Protein AF-A0AAN5BZA0-F1 (afdb_monomer_lite)

pLDDT: mean 91.73, std 7.33, range [53.72, 98.31]

Sequence (256 aa):
MNTWNSELVRSAFGRQAFGYITNLDGEIRLNSPTLANVYREIAGTDAGNGPLLLKALEIAKTIPPPKFPYSLPTFGYVVQWLSELGKSVELEGLLQYADTNLNPTWEKGGLFYPRNDQPIDESHRWRHMDRFTGNAAIGYARLNVNDGQKIMWDKPWTRDILARRPWIDGVDLSQGVDFLRGQWNSEENALVLTIKTWDGSVVEVEPTARNLEKGIWAVYIAGELQMCVEVIESNNLTFRVTAGEVEVDVVVIRVR

Foldseek 3Di:
DCLVCVPVLLVCVCVVCQLQWEAAPNATAGADPLLSVLLCVQCVNPGHPNVSSVVSQVVSLVDDDDPPPDDDLVLLVVLLSCQQAVVCSNNVSSLVVCVVPQPFDDDLLDTWGDADRDQADPSRGGHGDDPCSTRPSNVNSVPGHHNRVNCCVVPNDDPVNVVQFKFKDQDDCVQQKDWPDFDQDPVQRKTKTKIAGSVQDKGKGKIKIANADFAWKWKDKQNHTDDIDGDDPRRMDIDMDIHGHDIIMIMITGPD

Organism: Aspergillus oryzae (NCBI:txid5062)

Secondary structure (DSSP, 8-state):
-TTT-HHHHHHHHHHHHTTTEEEETTEEEEPPHHHHHHHHHHHTT-TT-HHHHHHHHHHHTTSPPP--SS---HHHHHHHHHHHHT-HHHHHHHHHHHHHHS--EEETTEEE---B---B-TT--B--B-HHIIIIIHHHHHH--TTHHHHHHHSPPPHHHHHHS-EEES--GGGSEEEEEEEEETTTTEEEEEEEESSS--EEE--EEESPPSEEEEEEETTEEEEEEEESSS--EE--EEE-SS-EEEEEEE--

InterPro domains:
  IPR041411 Linalool dehydratase/isomerase [PF18566] (1-118)

Radius of gyration: 23.57 Å; chains: 1; bounding box: 51×37×67 Å

Structure (mmCIF, N/CA/C/O backbone):
data_AF-A0AAN5BZA0-F1
#
_entry.id   AF-A0AAN5BZA0-F1
#
loop_
_atom_site.group_PDB
_atom_site.id
_atom_site.type_symbol
_atom_site.label_atom_id
_atom_site.label_alt_id
_atom_site.label_comp_id
_atom_site.label_asym_id
_atom_site.label_entity_id
_atom_site.label_seq_id
_atom_site.pdbx_PDB_ins_code
_atom_site.Cartn_x
_atom_site.Cartn_y
_atom_site.Cartn_z
_atom_site.occupancy
_atom_site.B_iso_or_equiv
_atom_site.auth_seq_id
_atom_site.auth_comp_id
_atom_site.auth_asym_id
_atom_site.auth_atom_id
_atom_site.pdbx_PDB_model_num
ATOM 1 N N . MET A 1 1 ? 7.166 -17.694 -4.689 1.00 79.62 1 MET A N 1
ATOM 2 C CA . MET A 1 1 ? 8.485 -18.278 -4.339 1.00 79.62 1 MET A CA 1
ATOM 3 C C . MET A 1 1 ? 9.052 -17.700 -3.050 1.00 79.62 1 MET A C 1
ATOM 5 O O . MET A 1 1 ? 9.501 -18.495 -2.236 1.00 79.62 1 MET A O 1
ATOM 9 N N . ASN A 1 2 ? 8.999 -16.374 -2.829 1.00 91.88 2 ASN A N 1
ATOM 10 C CA . ASN A 1 2 ? 9.550 -15.754 -1.612 1.00 91.88 2 ASN A CA 1
ATOM 11 C C . ASN A 1 2 ? 8.987 -16.370 -0.318 1.00 91.88 2 ASN A C 1
ATOM 13 O O . ASN A 1 2 ? 9.744 -16.632 0.604 1.00 91.88 2 ASN A O 1
ATOM 17 N N . THR A 1 3 ? 7.695 -16.707 -0.291 1.00 93.25 3 THR A N 1
ATOM 18 C CA . THR A 1 3 ? 7.037 -17.385 0.839 1.00 93.25 3 THR A CA 1
ATOM 19 C C . THR A 1 3 ? 7.718 -18.689 1.265 1.00 93.25 3 THR A C 1
ATOM 21 O O . THR A 1 3 ? 7.925 -18.915 2.455 1.00 93.25 3 THR A O 1
ATOM 24 N N . TRP A 1 4 ? 8.102 -19.527 0.297 1.00 92.69 4 TRP A N 1
ATOM 25 C CA . TRP A 1 4 ? 8.626 -20.876 0.547 1.00 92.69 4 TRP A CA 1
ATOM 26 C C . TRP A 1 4 ? 10.153 -20.935 0.640 1.00 92.69 4 TRP A C 1
ATOM 28 O O . TRP A 1 4 ? 10.683 -21.795 1.333 1.00 92.69 4 TRP A O 1
ATOM 38 N N . ASN A 1 5 ? 10.869 -20.048 -0.057 1.00 94.69 5 ASN A N 1
ATOM 39 C CA . ASN A 1 5 ? 12.330 -19.973 -0.000 1.00 94.69 5 ASN A CA 1
ATOM 40 C C . ASN A 1 5 ? 12.799 -18.519 -0.154 1.00 94.69 5 ASN A C 1
ATOM 42 O O . ASN A 1 5 ? 13.241 -18.091 -1.225 1.00 94.69 5 ASN A O 1
ATOM 46 N N . SER A 1 6 ? 12.650 -17.744 0.921 1.00 94.81 6 SER A N 1
ATOM 47 C CA . SER A 1 6 ? 12.954 -16.309 0.922 1.00 94.81 6 SER A CA 1
ATOM 48 C C . SER A 1 6 ? 14.436 -16.034 0.691 1.00 94.81 6 SER A C 1
ATOM 50 O O . SER A 1 6 ? 14.784 -15.098 -0.021 1.00 94.81 6 SER A O 1
ATOM 52 N N . GLU A 1 7 ? 15.316 -16.874 1.237 1.00 95.50 7 GLU A N 1
ATOM 53 C CA . GLU A 1 7 ? 16.767 -16.747 1.079 1.00 95.50 7 GLU A CA 1
ATOM 54 C C . GLU A 1 7 ? 17.188 -16.834 -0.395 1.00 95.50 7 GLU A C 1
ATOM 56 O O . GLU A 1 7 ? 17.902 -15.962 -0.901 1.00 95.50 7 GLU A O 1
ATOM 61 N N . LEU A 1 8 ? 16.682 -17.833 -1.127 1.00 95.75 8 LEU A N 1
ATOM 62 C CA . LEU A 1 8 ? 16.963 -17.982 -2.554 1.00 95.75 8 LEU A CA 1
ATOM 63 C C . LEU A 1 8 ? 16.465 -16.778 -3.363 1.00 95.75 8 LEU A C 1
ATOM 65 O O . LEU A 1 8 ? 17.181 -16.266 -4.221 1.00 95.75 8 LEU A O 1
ATOM 69 N N . VAL A 1 9 ? 15.242 -16.310 -3.106 1.00 95.38 9 VAL A N 1
ATOM 70 C CA . VAL A 1 9 ? 14.681 -15.180 -3.864 1.00 95.38 9 VAL A CA 1
ATOM 71 C C . VAL A 1 9 ? 15.441 -13.887 -3.562 1.00 95.38 9 VAL A C 1
ATOM 73 O O . VAL A 1 9 ? 15.793 -13.155 -4.487 1.00 95.38 9 VAL A O 1
ATOM 76 N N . ARG A 1 10 ? 15.756 -13.624 -2.290 1.00 95.94 10 ARG A N 1
ATOM 77 C CA . ARG A 1 10 ? 16.498 -12.428 -1.866 1.00 95.94 10 ARG A CA 1
ATOM 78 C C . ARG A 1 10 ? 17.928 -12.428 -2.405 1.00 95.94 10 ARG A C 1
ATOM 80 O O . ARG A 1 10 ? 18.369 -11.405 -2.925 1.00 95.94 10 ARG A O 1
ATOM 87 N N . SER A 1 11 ? 18.626 -13.564 -2.370 1.00 96.38 11 SER A N 1
ATOM 88 C CA . SER A 1 11 ? 19.974 -13.693 -2.951 1.00 96.38 11 SER A CA 1
ATOM 89 C C . SER A 1 11 ? 19.987 -13.540 -4.478 1.00 96.38 11 SER A C 1
ATOM 91 O O . SER A 1 11 ? 20.975 -13.084 -5.055 1.00 96.38 11 SER A O 1
ATOM 93 N N . ALA A 1 12 ? 18.884 -13.866 -5.157 1.00 94.69 12 ALA A N 1
ATOM 94 C CA . ALA A 1 12 ? 18.748 -13.679 -6.598 1.00 94.69 12 ALA A CA 1
ATOM 95 C C . ALA A 1 12 ? 18.360 -12.246 -7.010 1.00 94.69 12 ALA A C 1
ATOM 97 O O . ALA A 1 12 ? 18.550 -11.907 -8.181 1.00 94.69 12 ALA A O 1
ATOM 98 N N . PHE A 1 13 ? 17.869 -11.407 -6.084 1.00 94.88 13 PHE A N 1
ATOM 99 C CA . PHE A 1 13 ? 17.326 -10.073 -6.378 1.00 94.88 13 PHE A CA 1
ATOM 100 C C . PHE A 1 13 ? 18.260 -9.228 -7.243 1.00 94.88 13 PHE A C 1
ATOM 102 O O . PHE A 1 13 ? 17.861 -8.809 -8.324 1.00 94.88 13 PHE A O 1
ATOM 109 N N . GLY A 1 14 ? 19.511 -9.031 -6.812 1.00 92.62 14 GLY A N 1
ATOM 110 C CA . GLY A 1 14 ? 20.449 -8.153 -7.519 1.00 92.62 14 GLY A CA 1
ATOM 111 C C . GLY A 1 14 ? 20.657 -8.574 -8.976 1.00 92.62 14 GLY A C 1
ATOM 112 O O . GLY A 1 14 ? 20.596 -7.744 -9.876 1.00 92.62 14 GLY A O 1
ATOM 113 N N . ARG A 1 15 ? 20.793 -9.882 -9.232 1.00 91.44 15 ARG A N 1
ATOM 114 C CA . ARG A 1 15 ? 20.946 -10.421 -10.594 1.00 91.44 15 ARG A CA 1
ATOM 115 C C . ARG A 1 15 ? 19.670 -10.304 -11.425 1.00 91.44 15 ARG A C 1
ATOM 117 O O . ARG A 1 15 ? 19.750 -10.073 -12.627 1.00 91.44 15 ARG A O 1
ATOM 124 N N . GLN A 1 16 ? 18.500 -10.489 -10.815 1.00 91.56 16 GLN A N 1
ATOM 125 C CA . GLN A 1 16 ? 17.219 -10.397 -11.519 1.00 91.56 16 GLN A CA 1
ATOM 126 C C . GLN A 1 16 ? 16.854 -8.946 -11.850 1.00 91.56 16 GLN A C 1
ATOM 128 O O . GLN A 1 16 ? 16.458 -8.674 -12.981 1.00 91.56 16 GLN A O 1
ATOM 133 N N . ALA A 1 17 ? 17.052 -8.022 -10.907 1.00 93.88 17 ALA A N 1
ATOM 134 C CA . ALA A 1 17 ? 16.758 -6.601 -11.065 1.00 93.88 17 ALA A CA 1
ATOM 135 C C . ALA A 1 17 ? 17.742 -5.887 -12.003 1.00 93.88 17 ALA A C 1
ATOM 137 O O . ALA A 1 17 ? 17.341 -4.962 -12.707 1.00 93.88 17 ALA A O 1
ATOM 138 N N . PHE A 1 18 ? 19.007 -6.325 -12.059 1.00 93.00 18 PHE A N 1
ATOM 139 C CA . PHE A 1 18 ? 20.055 -5.691 -12.865 1.00 93.00 18 PHE A CA 1
ATOM 140 C C . PHE A 1 18 ? 19.608 -5.451 -14.314 1.00 93.00 18 PHE A C 1
ATOM 142 O O . PHE A 1 18 ? 19.148 -6.372 -14.984 1.00 93.00 18 PHE A O 1
ATOM 149 N N . GLY A 1 19 ? 19.704 -4.212 -14.795 1.00 91.38 19 GLY A N 1
ATOM 150 C CA . GLY A 1 19 ? 19.283 -3.794 -16.137 1.00 91.38 19 GLY A CA 1
ATOM 151 C C . GLY A 1 19 ? 17.772 -3.666 -16.358 1.00 91.38 19 GLY A C 1
ATOM 152 O O . GLY A 1 19 ? 17.368 -2.888 -17.217 1.00 91.38 19 GLY A O 1
ATOM 153 N N . TYR A 1 20 ? 16.931 -4.352 -15.578 1.00 93.31 20 TYR A N 1
ATOM 154 C CA . TYR A 1 20 ? 15.475 -4.171 -15.628 1.00 93.31 20 TYR A CA 1
ATOM 155 C C . TYR A 1 20 ? 15.024 -2.992 -14.780 1.00 93.31 20 TYR A C 1
ATOM 157 O O . TYR A 1 20 ? 14.195 -2.216 -15.233 1.00 93.31 20 TYR A O 1
ATOM 165 N N . ILE A 1 21 ? 15.569 -2.841 -13.577 1.00 95.19 21 ILE A N 1
ATOM 166 C CA . ILE A 1 21 ? 15.300 -1.699 -12.708 1.00 95.19 21 ILE A CA 1
ATOM 167 C C . ILE A 1 21 ? 16.553 -0.837 -12.700 1.00 95.19 21 ILE A C 1
ATOM 169 O O . ILE A 1 21 ? 17.639 -1.305 -12.353 1.00 95.19 21 ILE A O 1
ATOM 173 N N . THR A 1 22 ? 16.411 0.414 -13.117 1.00 93.25 22 THR A N 1
ATOM 174 C CA . THR A 1 22 ? 17.522 1.368 -13.187 1.00 93.25 22 THR A CA 1
ATOM 175 C C . THR A 1 22 ? 17.103 2.706 -12.620 1.00 93.25 22 THR A C 1
ATOM 177 O O . THR A 1 22 ? 15.947 3.095 -12.759 1.00 93.25 22 THR A O 1
ATOM 180 N N . ASN A 1 23 ? 18.061 3.421 -12.042 1.00 91.44 23 ASN A N 1
ATOM 181 C CA . ASN A 1 23 ? 17.914 4.816 -11.660 1.00 91.44 23 ASN A CA 1
ATOM 182 C C . ASN A 1 23 ? 18.661 5.675 -12.690 1.00 91.44 23 ASN A C 1
ATOM 184 O O . ASN A 1 23 ? 19.862 5.483 -12.883 1.00 91.44 23 ASN A O 1
ATOM 188 N N . LEU A 1 24 ? 17.944 6.569 -13.368 1.00 87.62 24 LEU A N 1
ATOM 189 C CA . LEU A 1 24 ? 18.521 7.563 -14.269 1.00 87.62 24 LEU A CA 1
ATOM 190 C C . LEU A 1 24 ? 18.151 8.948 -13.741 1.00 87.62 24 LEU A C 1
ATOM 192 O O . LEU A 1 24 ? 16.974 9.293 -13.703 1.00 87.62 24 LEU A O 1
ATOM 196 N N . ASP A 1 25 ? 19.158 9.714 -13.322 1.00 86.44 25 ASP A N 1
ATOM 197 C CA . ASP A 1 25 ? 19.005 11.080 -12.805 1.00 86.44 25 ASP A CA 1
ATOM 198 C C . ASP A 1 25 ? 17.964 11.213 -11.673 1.00 86.44 25 ASP A C 1
ATOM 200 O O . ASP A 1 25 ? 17.243 12.203 -11.574 1.00 86.44 25 ASP A O 1
ATOM 204 N N . GLY A 1 26 ? 17.882 10.203 -10.802 1.00 87.88 26 GLY A N 1
ATOM 205 C CA . GLY A 1 26 ? 16.955 10.165 -9.669 1.00 87.88 26 GLY A CA 1
ATOM 206 C C . GLY A 1 26 ? 15.613 9.498 -9.972 1.00 87.88 26 GLY A C 1
ATOM 207 O O . GLY A 1 26 ? 14.884 9.185 -9.034 1.00 87.88 26 GLY A O 1
ATOM 208 N N . GLU A 1 27 ? 15.290 9.218 -11.237 1.00 92.38 27 GLU A N 1
ATOM 209 C CA . GLU A 1 27 ? 14.058 8.521 -11.608 1.00 92.38 27 GLU A CA 1
ATOM 210 C C . GLU A 1 27 ? 14.298 7.012 -11.733 1.00 92.38 27 GLU A C 1
ATOM 212 O O . GLU A 1 27 ? 15.071 6.541 -12.575 1.00 92.38 27 GLU A O 1
ATOM 217 N N . ILE A 1 28 ? 13.601 6.232 -10.906 1.00 95.50 28 ILE A N 1
ATOM 218 C CA . ILE A 1 28 ? 13.611 4.771 -10.991 1.00 95.50 28 ILE A CA 1
ATOM 219 C C . ILE A 1 28 ? 12.617 4.328 -12.059 1.00 95.50 28 ILE A C 1
ATOM 221 O O . ILE A 1 28 ? 11.445 4.696 -12.035 1.00 95.50 28 ILE A O 1
ATOM 225 N N . ARG A 1 29 ? 13.086 3.507 -12.997 1.00 93.12 29 ARG A N 1
ATOM 226 C CA . ARG A 1 29 ? 12.294 3.037 -14.135 1.00 93.12 29 ARG A CA 1
ATOM 227 C C . ARG A 1 29 ? 12.384 1.528 -14.292 1.00 93.12 29 ARG A C 1
ATOM 229 O O . ARG A 1 29 ? 13.412 0.919 -13.987 1.00 93.12 29 ARG A O 1
ATOM 236 N N . LEU A 1 30 ? 11.309 0.954 -14.828 1.00 94.94 30 LEU A N 1
ATOM 237 C CA . LEU A 1 30 ? 11.285 -0.416 -15.326 1.00 94.94 30 LEU A CA 1
ATOM 238 C C . LEU A 1 30 ? 11.563 -0.412 -16.832 1.00 94.94 30 LEU A C 1
ATOM 240 O O . LEU A 1 30 ? 10.792 0.134 -17.621 1.00 94.94 30 LEU A O 1
ATOM 244 N N . ASN A 1 31 ? 12.657 -1.049 -17.226 1.00 92.38 31 ASN A N 1
ATOM 245 C CA . ASN A 1 31 ? 13.082 -1.163 -18.610 1.00 92.38 31 ASN A CA 1
ATOM 246 C C . ASN A 1 31 ? 12.389 -2.333 -19.310 1.00 92.38 31 ASN A C 1
ATOM 248 O O . ASN A 1 31 ? 12.110 -3.381 -18.719 1.00 92.38 31 ASN A O 1
ATOM 252 N N . SER A 1 32 ? 12.167 -2.175 -20.615 1.00 89.50 32 SER A N 1
ATOM 253 C CA . SER A 1 32 ? 11.742 -3.288 -21.461 1.00 89.50 32 SER A CA 1
ATOM 254 C C . SER A 1 32 ? 12.810 -4.395 -21.486 1.00 89.50 32 SER A C 1
ATOM 256 O O . SER A 1 32 ? 14.001 -4.099 -21.345 1.00 89.50 32 SER A O 1
ATOM 258 N N . PRO A 1 33 ? 12.429 -5.664 -21.733 1.00 88.50 33 PRO A N 1
ATOM 259 C CA . PRO A 1 33 ? 13.395 -6.755 -21.870 1.00 88.50 33 PRO A CA 1
ATOM 260 C C . PRO A 1 33 ? 14.497 -6.475 -22.899 1.00 88.50 33 PRO A C 1
ATOM 262 O O . PRO A 1 33 ? 15.653 -6.817 -22.665 1.00 88.50 33 PRO A O 1
ATOM 265 N N . THR A 1 34 ? 14.163 -5.805 -24.006 1.00 89.62 34 THR A N 1
ATOM 266 C CA . THR A 1 34 ? 15.134 -5.410 -25.034 1.00 89.62 34 THR A CA 1
ATOM 267 C C . THR A 1 34 ? 16.205 -4.481 -24.466 1.00 89.62 34 THR A C 1
ATOM 269 O O . THR A 1 34 ? 17.391 -4.779 -24.582 1.00 89.62 34 THR A O 1
ATOM 272 N N . LEU A 1 35 ? 15.803 -3.389 -23.808 1.00 91.31 35 LEU A N 1
ATOM 273 C CA . LEU A 1 35 ? 16.746 -2.439 -23.212 1.00 91.31 35 LEU A CA 1
ATOM 274 C C . LEU A 1 35 ? 17.565 -3.087 -22.091 1.00 91.31 35 LEU A C 1
ATOM 276 O O . LEU A 1 35 ? 18.783 -2.926 -22.047 1.00 91.31 35 LEU A O 1
ATOM 280 N N . ALA A 1 36 ? 16.912 -3.857 -21.221 1.00 91.62 36 ALA A N 1
ATOM 281 C CA . ALA A 1 36 ? 17.573 -4.530 -20.112 1.00 91.62 36 ALA A CA 1
ATOM 282 C C . ALA A 1 36 ? 18.671 -5.492 -20.591 1.00 91.62 36 ALA A C 1
ATOM 284 O O . ALA A 1 36 ? 19.765 -5.499 -20.031 1.00 91.62 36 ALA A O 1
ATOM 285 N N . ASN A 1 37 ? 18.406 -6.278 -21.639 1.00 91.06 37 ASN A N 1
ATOM 286 C CA . ASN A 1 37 ? 19.381 -7.223 -22.183 1.00 91.06 37 ASN A CA 1
ATOM 287 C C . ASN A 1 37 ? 20.566 -6.511 -22.845 1.00 91.06 37 ASN A C 1
ATOM 289 O O . ASN A 1 37 ? 21.706 -6.840 -22.532 1.00 91.06 37 ASN A O 1
ATOM 293 N N . VAL A 1 38 ? 20.314 -5.485 -23.666 1.00 93.38 38 VAL A N 1
ATOM 294 C CA . VAL A 1 38 ? 21.388 -4.674 -24.267 1.00 93.38 38 VAL A CA 1
ATOM 295 C C . VAL A 1 38 ? 22.251 -4.031 -23.182 1.00 93.38 38 VAL A C 1
ATOM 297 O O . VAL A 1 38 ? 23.478 -4.066 -23.258 1.00 93.38 38 VAL A O 1
ATOM 300 N N . TYR A 1 39 ? 21.627 -3.469 -22.143 1.00 93.12 39 TYR A N 1
ATOM 301 C CA . TYR A 1 39 ? 22.360 -2.871 -21.034 1.00 93.12 39 TYR A CA 1
ATOM 302 C C . TYR A 1 39 ? 23.231 -3.899 -20.308 1.00 93.12 39 TYR A C 1
ATOM 304 O O . TYR A 1 39 ? 24.401 -3.633 -20.056 1.00 93.12 39 TYR A O 1
ATOM 312 N N . ARG A 1 40 ? 22.700 -5.095 -20.026 1.00 92.31 40 ARG A N 1
ATOM 313 C CA . ARG A 1 40 ? 23.454 -6.189 -19.392 1.00 92.31 40 ARG A CA 1
ATOM 314 C C . ARG A 1 40 ? 24.685 -6.599 -20.197 1.00 92.31 40 ARG A C 1
ATOM 316 O O . ARG A 1 40 ? 25.730 -6.847 -19.602 1.00 92.31 40 ARG A O 1
ATOM 323 N N . GLU A 1 41 ? 24.571 -6.655 -21.521 1.00 91.69 41 GLU A N 1
ATOM 324 C CA . GLU A 1 41 ? 25.684 -7.015 -22.406 1.00 91.69 41 GLU A CA 1
ATOM 325 C C . GLU A 1 41 ? 26.821 -5.990 -22.358 1.00 91.69 41 GLU A C 1
ATOM 327 O O . GLU A 1 41 ? 27.989 -6.374 -22.330 1.00 91.69 41 GLU A O 1
ATOM 332 N N . ILE A 1 42 ? 26.498 -4.693 -22.318 1.00 91.81 42 ILE A N 1
ATOM 333 C CA . ILE A 1 42 ? 27.516 -3.633 -22.371 1.00 91.81 42 ILE A CA 1
ATOM 334 C C . ILE A 1 42 ? 28.020 -3.186 -20.995 1.00 91.81 42 ILE A C 1
ATOM 336 O O . ILE A 1 42 ? 29.148 -2.710 -20.897 1.00 91.81 42 ILE A O 1
ATOM 340 N N . ALA A 1 43 ? 27.199 -3.301 -19.949 1.00 86.38 43 ALA A N 1
ATOM 341 C CA . ALA A 1 43 ? 27.544 -2.868 -18.597 1.00 86.38 43 ALA A CA 1
ATOM 342 C C . ALA A 1 43 ? 28.295 -3.945 -17.804 1.00 86.38 43 ALA A C 1
ATOM 344 O O . ALA A 1 43 ? 28.984 -3.625 -16.837 1.00 86.38 43 ALA A O 1
ATOM 345 N N . GLY A 1 44 ? 28.186 -5.222 -18.192 1.00 80.44 44 GLY A N 1
ATOM 346 C CA . GLY A 1 44 ? 28.802 -6.325 -17.458 1.00 80.44 44 GLY A CA 1
ATOM 347 C C . GLY A 1 44 ? 28.277 -6.389 -16.022 1.00 80.44 44 GLY A C 1
ATOM 348 O O . GLY A 1 44 ? 27.149 -6.816 -15.796 1.00 80.44 44 GLY A O 1
ATOM 349 N N . THR A 1 45 ? 29.088 -5.962 -15.050 1.00 71.88 45 THR A N 1
ATOM 350 C CA . THR A 1 45 ? 28.716 -5.890 -13.623 1.00 71.88 45 THR A CA 1
ATOM 351 C C . THR A 1 45 ? 28.538 -4.461 -13.091 1.00 71.88 45 THR A C 1
ATOM 353 O O . THR A 1 45 ? 28.269 -4.300 -11.903 1.00 71.88 45 THR A O 1
ATOM 356 N N . ASP A 1 46 ? 28.697 -3.427 -13.924 1.00 73.19 46 ASP A N 1
ATOM 357 C CA . ASP A 1 46 ? 28.644 -2.014 -13.516 1.00 73.19 46 ASP A CA 1
ATOM 358 C C . ASP A 1 46 ? 27.203 -1.467 -13.529 1.00 73.19 46 ASP A C 1
ATOM 360 O O . ASP A 1 46 ? 26.734 -0.865 -14.498 1.00 73.19 46 ASP A O 1
ATOM 364 N N . ALA A 1 47 ? 26.457 -1.742 -12.456 1.00 66.50 47 ALA A N 1
ATOM 365 C CA . ALA A 1 47 ? 25.078 -1.289 -12.292 1.00 66.50 47 ALA A CA 1
ATOM 366 C C . ALA A 1 47 ? 24.997 0.208 -11.959 1.00 66.50 47 ALA A C 1
ATOM 368 O O . ALA A 1 47 ? 25.614 0.670 -11.006 1.00 66.50 47 ALA A O 1
ATOM 369 N N . GLY A 1 48 ? 24.166 0.951 -12.696 1.00 67.88 48 GLY A N 1
ATOM 370 C CA . GLY A 1 48 ? 23.880 2.364 -12.405 1.00 67.88 48 GLY A CA 1
ATOM 371 C C . GLY A 1 48 ? 24.727 3.365 -13.193 1.00 67.88 48 GLY A C 1
ATOM 372 O O . GLY A 1 48 ? 24.617 4.569 -12.980 1.00 67.88 48 GLY A O 1
ATOM 373 N N . ASN A 1 49 ? 25.534 2.897 -14.144 1.00 80.06 49 ASN A N 1
ATOM 374 C CA . ASN A 1 49 ? 26.251 3.770 -15.065 1.00 80.06 49 ASN A CA 1
ATOM 375 C C . ASN A 1 49 ? 25.275 4.416 -16.074 1.00 80.06 49 ASN A C 1
ATOM 377 O O . ASN A 1 49 ? 24.923 3.815 -17.094 1.00 80.06 49 ASN A O 1
ATOM 381 N N . GLY A 1 50 ? 24.815 5.633 -15.764 1.00 84.88 50 GLY A N 1
ATOM 382 C CA . GLY A 1 50 ? 23.871 6.412 -16.579 1.00 84.88 50 GLY A CA 1
ATOM 383 C C . GLY A 1 50 ? 24.298 6.576 -18.046 1.00 84.88 50 GLY A C 1
ATOM 384 O O . GLY A 1 50 ? 23.503 6.267 -18.935 1.00 84.88 50 GLY A O 1
ATOM 385 N N . PRO A 1 51 ? 25.556 6.959 -18.343 1.00 90.31 51 PRO A N 1
ATOM 386 C CA . PRO A 1 51 ? 26.066 6.997 -19.714 1.00 90.31 51 PRO A CA 1
ATOM 387 C C . PRO A 1 51 ? 25.955 5.662 -20.466 1.00 90.31 51 PRO A C 1
ATOM 389 O O . PRO A 1 51 ? 25.588 5.647 -21.643 1.00 90.31 51 PRO A O 1
ATOM 392 N N . LEU A 1 52 ? 26.225 4.528 -19.805 1.00 91.25 52 LEU A N 1
ATOM 393 C CA . LEU A 1 52 ? 26.026 3.212 -20.421 1.00 91.25 52 LEU A CA 1
ATOM 394 C C . LEU A 1 52 ? 24.544 2.915 -20.657 1.00 91.25 52 LEU A C 1
ATOM 396 O O . LEU A 1 52 ? 24.205 2.358 -21.698 1.00 91.25 52 LEU A O 1
ATOM 400 N N . LEU A 1 53 ? 23.650 3.320 -19.753 1.00 90.75 53 LEU A N 1
ATOM 401 C CA . LEU A 1 53 ? 22.209 3.145 -19.949 1.00 90.75 53 LEU A CA 1
ATOM 402 C C . LEU A 1 53 ? 21.704 3.941 -21.158 1.00 90.75 53 LEU A C 1
ATOM 404 O O . LEU A 1 53 ? 20.957 3.403 -21.972 1.00 90.75 53 LEU A O 1
ATOM 408 N N . LEU A 1 54 ? 22.169 5.180 -21.329 1.00 91.88 54 LEU A N 1
ATOM 409 C CA . LEU A 1 54 ? 21.855 5.996 -22.506 1.00 91.88 54 LEU A CA 1
ATOM 410 C C . LEU A 1 54 ? 22.394 5.362 -23.794 1.00 91.88 54 LEU A C 1
ATOM 412 O O . LEU A 1 54 ? 21.696 5.314 -24.802 1.00 91.88 54 LEU A O 1
ATOM 416 N N . LYS A 1 55 ? 23.603 4.794 -23.763 1.00 93.44 55 LYS A N 1
ATOM 417 C CA . LYS A 1 55 ? 24.139 4.044 -24.906 1.00 93.44 55 LYS A CA 1
ATOM 418 C C . LYS A 1 55 ? 23.299 2.800 -25.223 1.00 93.44 55 LYS A C 1
ATOM 420 O O . LYS A 1 55 ? 23.029 2.532 -26.393 1.00 93.44 55 LYS A O 1
ATOM 425 N N . ALA A 1 56 ? 22.875 2.052 -24.203 1.00 93.50 56 ALA A N 1
ATOM 426 C CA . ALA A 1 56 ? 21.992 0.899 -24.375 1.00 93.50 56 ALA A CA 1
ATOM 427 C C . ALA A 1 56 ? 20.637 1.304 -24.966 1.00 93.50 56 ALA A C 1
ATOM 429 O O . ALA A 1 56 ? 20.100 0.582 -25.801 1.00 93.50 56 ALA A O 1
ATOM 430 N N . LEU A 1 57 ? 20.113 2.467 -24.572 1.00 92.38 57 LEU A N 1
ATOM 431 C CA . LEU A 1 57 ? 18.874 3.036 -25.096 1.00 92.38 57 LEU A CA 1
ATOM 432 C C . LEU A 1 57 ? 18.950 3.277 -26.605 1.00 92.38 57 LEU A C 1
ATOM 434 O O . LEU A 1 57 ? 18.059 2.848 -27.337 1.00 92.38 57 LEU A O 1
ATOM 438 N N . GLU A 1 58 ? 20.029 3.907 -27.073 1.00 94.25 58 GLU A N 1
ATOM 439 C CA . GLU A 1 58 ? 20.236 4.169 -28.501 1.00 94.25 58 GLU A CA 1
ATOM 440 C C . GLU A 1 58 ? 20.349 2.878 -29.318 1.00 94.25 58 GLU A C 1
ATOM 442 O O . GLU A 1 58 ? 19.776 2.778 -30.400 1.00 94.25 58 GLU A O 1
ATOM 447 N N . ILE A 1 59 ? 21.008 1.849 -28.781 1.00 93.75 59 ILE A N 1
ATOM 448 C CA . ILE A 1 59 ? 21.065 0.531 -29.428 1.00 93.75 59 ILE A CA 1
ATOM 449 C C . ILE A 1 59 ? 19.676 -0.127 -29.425 1.00 93.75 59 ILE A C 1
ATOM 451 O O . ILE A 1 59 ? 19.231 -0.625 -30.459 1.00 93.75 59 ILE A O 1
ATOM 455 N N . ALA A 1 60 ? 18.960 -0.104 -28.298 1.00 91.06 60 ALA A N 1
ATOM 456 C CA . ALA A 1 60 ? 17.651 -0.739 -28.158 1.00 91.06 60 ALA A CA 1
ATOM 457 C C . ALA A 1 60 ? 16.600 -0.161 -29.120 1.00 91.06 60 ALA A C 1
ATOM 459 O O . ALA A 1 60 ? 15.760 -0.915 -29.603 1.00 91.06 60 ALA A O 1
ATOM 460 N N . LYS A 1 61 ? 16.676 1.137 -29.450 1.00 90.81 61 LYS A N 1
ATOM 461 C CA . LYS A 1 61 ? 15.831 1.795 -30.468 1.00 90.81 61 LYS A CA 1
ATOM 462 C C . LYS A 1 61 ? 15.959 1.186 -31.863 1.00 90.81 61 LYS A C 1
ATOM 464 O O . LYS A 1 61 ? 15.027 1.264 -32.656 1.00 90.81 61 LYS A O 1
ATOM 469 N N . THR A 1 62 ? 17.097 0.565 -32.169 1.00 91.69 62 THR A N 1
ATOM 470 C CA . THR A 1 62 ? 17.330 -0.081 -33.471 1.00 91.69 62 THR A CA 1
ATOM 471 C C . THR A 1 62 ? 16.772 -1.504 -33.546 1.00 91.69 62 THR A C 1
ATOM 473 O O . THR A 1 62 ? 16.682 -2.075 -34.633 1.00 91.69 62 THR A O 1
ATOM 476 N N . ILE A 1 63 ? 16.386 -2.087 -32.406 1.00 87.69 63 ILE A N 1
ATOM 477 C CA . ILE A 1 63 ? 15.917 -3.468 -32.315 1.00 87.69 63 ILE A CA 1
ATOM 478 C C . ILE A 1 63 ? 14.385 -3.476 -32.407 1.00 87.69 63 ILE A C 1
ATOM 480 O O . ILE A 1 63 ? 13.719 -2.861 -31.571 1.00 87.69 63 ILE A O 1
ATOM 484 N N . PRO A 1 64 ? 13.789 -4.189 -33.380 1.00 80.38 64 PRO A N 1
ATOM 485 C CA . PRO A 1 64 ? 12.340 -4.253 -33.500 1.00 80.38 64 PRO A CA 1
ATOM 486 C C . PRO A 1 64 ? 11.717 -4.926 -32.265 1.00 80.38 64 PRO A C 1
ATOM 488 O O . PRO A 1 64 ? 12.282 -5.890 -31.735 1.00 80.38 64 PRO A O 1
ATOM 491 N N . PRO A 1 65 ? 10.538 -4.467 -31.808 1.00 71.38 65 PRO A N 1
ATOM 492 C CA . PRO A 1 65 ? 9.878 -5.059 -30.656 1.00 71.38 65 PRO A CA 1
ATOM 493 C C . PRO A 1 65 ? 9.518 -6.531 -30.927 1.00 71.38 65 PRO A C 1
ATOM 495 O O . PRO A 1 65 ? 9.199 -6.901 -32.065 1.00 71.38 65 PRO A O 1
ATOM 498 N N . PRO A 1 66 ? 9.553 -7.394 -29.896 1.00 69.62 66 PRO A N 1
ATOM 499 C CA . PRO A 1 66 ? 9.193 -8.796 -30.051 1.00 69.62 66 PRO A CA 1
ATOM 500 C C . PRO A 1 66 ? 7.740 -8.934 -30.529 1.00 69.62 66 PRO A C 1
ATOM 502 O O . PRO A 1 66 ? 6.839 -8.281 -30.014 1.00 69.62 66 PRO A O 1
ATOM 505 N N . LYS A 1 67 ? 7.503 -9.833 -31.494 1.00 66.81 67 LYS A N 1
ATOM 506 C CA . LYS A 1 67 ? 6.182 -10.070 -32.116 1.00 66.81 67 LYS A CA 1
ATOM 507 C C . LYS A 1 67 ? 5.201 -10.874 -31.245 1.00 66.81 67 LYS A C 1
ATOM 509 O O . LYS A 1 67 ? 4.158 -11.292 -31.741 1.00 66.81 67 LYS A O 1
ATOM 514 N N . PHE A 1 68 ? 5.555 -11.189 -29.997 1.00 58.72 68 PHE A N 1
ATOM 515 C CA . PHE A 1 68 ? 4.759 -12.089 -29.161 1.00 58.72 68 PHE A CA 1
ATOM 516 C C . PHE A 1 68 ? 3.390 -11.453 -28.840 1.00 58.72 68 PHE A C 1
ATOM 518 O O . PHE A 1 68 ? 3.355 -10.282 -28.467 1.00 58.72 68 PHE A O 1
ATOM 525 N N . PRO A 1 69 ? 2.264 -12.183 -28.985 1.00 53.72 69 PRO A N 1
ATOM 526 C CA . PRO A 1 69 ? 0.935 -11.571 -29.103 1.00 53.72 69 PRO A CA 1
ATOM 527 C C . PRO A 1 69 ? 0.359 -10.996 -27.800 1.00 53.72 69 PRO A C 1
ATOM 529 O O . PRO A 1 69 ? -0.683 -10.349 -27.841 1.00 53.72 69 PRO A O 1
ATOM 532 N N . TYR A 1 70 ? 1.019 -11.208 -26.659 1.00 54.91 70 TYR A N 1
ATOM 533 C CA . TYR A 1 70 ? 0.608 -10.660 -25.368 1.00 54.91 70 TYR A CA 1
ATOM 534 C C . TYR A 1 70 ? 1.827 -10.142 -24.613 1.00 54.91 70 TYR A C 1
ATOM 536 O O . TYR A 1 70 ? 2.745 -10.903 -24.302 1.00 54.91 70 TYR A O 1
ATOM 544 N N . SER A 1 71 ? 1.839 -8.855 -24.283 1.00 67.06 71 SER A N 1
ATOM 545 C CA . SER A 1 71 ? 2.739 -8.345 -23.257 1.00 67.06 71 SER A CA 1
ATOM 546 C C . SER A 1 71 ? 2.328 -8.953 -21.917 1.00 67.06 71 SER A C 1
ATOM 548 O O . SER A 1 71 ? 1.176 -8.864 -21.498 1.00 67.06 71 SER A O 1
ATOM 550 N N . LEU A 1 72 ? 3.268 -9.630 -21.259 1.00 78.69 72 LEU A N 1
ATOM 551 C CA . LEU A 1 72 ? 3.070 -10.085 -19.887 1.00 78.69 72 LEU A CA 1
ATOM 552 C C . LEU A 1 72 ? 2.859 -8.856 -18.982 1.00 78.69 72 LEU A C 1
ATOM 554 O O . LEU A 1 72 ? 3.443 -7.804 -19.270 1.00 78.69 72 LEU A O 1
ATOM 558 N N . PRO A 1 73 ? 2.092 -8.970 -17.881 1.00 87.56 73 PRO A N 1
ATOM 559 C CA . PRO A 1 73 ? 1.877 -7.882 -16.927 1.00 87.56 73 PRO A CA 1
ATOM 560 C C . PRO A 1 73 ? 3.122 -7.664 -16.046 1.00 87.56 73 PRO A C 1
ATOM 562 O O . PRO A 1 73 ? 3.085 -7.729 -14.817 1.00 87.56 73 PRO A O 1
ATOM 565 N N . THR A 1 74 ? 4.273 -7.462 -16.689 1.00 91.06 74 THR A N 1
ATOM 566 C CA . THR A 1 74 ? 5.596 -7.429 -16.063 1.00 91.06 74 THR A CA 1
ATOM 567 C C . THR A 1 74 ? 5.675 -6.339 -15.011 1.00 91.06 74 THR A C 1
ATOM 569 O O . THR A 1 74 ? 6.174 -6.599 -13.923 1.00 91.06 74 THR A O 1
ATOM 572 N N . PHE A 1 75 ? 5.145 -5.146 -15.301 1.00 94.94 75 PHE A N 1
ATOM 573 C CA . PHE A 1 75 ? 5.126 -4.048 -14.338 1.00 94.94 75 PHE A CA 1
ATOM 574 C C . PHE A 1 75 ? 4.394 -4.453 -13.057 1.00 94.94 75 PHE A C 1
ATOM 576 O O . PHE A 1 75 ? 4.955 -4.320 -11.972 1.00 94.94 75 PHE A O 1
ATOM 583 N N . GLY A 1 76 ? 3.199 -5.040 -13.190 1.00 95.81 76 GLY A N 1
ATOM 584 C CA . GLY A 1 76 ? 2.415 -5.546 -12.069 1.00 95.81 76 GLY A CA 1
ATOM 585 C C . GLY A 1 76 ? 3.162 -6.587 -11.238 1.00 95.81 76 GLY A C 1
ATOM 586 O O . GLY A 1 76 ? 3.271 -6.440 -10.023 1.00 95.81 76 GLY A O 1
ATOM 587 N N . TYR A 1 77 ? 3.742 -7.606 -11.876 1.00 95.31 77 TYR A N 1
ATOM 588 C CA . TYR A 1 77 ? 4.518 -8.618 -11.151 1.00 95.31 77 TYR A CA 1
ATOM 589 C C . TYR A 1 77 ? 5.751 -8.045 -10.453 1.00 95.31 77 TYR A C 1
ATOM 591 O O . TYR A 1 77 ? 6.070 -8.472 -9.345 1.00 95.31 77 TYR A O 1
ATOM 599 N N . VAL A 1 78 ? 6.438 -7.082 -11.073 1.00 96.56 78 VAL A N 1
ATOM 600 C CA . VAL A 1 78 ? 7.628 -6.459 -10.488 1.00 96.56 78 VAL A CA 1
ATOM 601 C C . VAL A 1 78 ? 7.261 -5.663 -9.240 1.00 96.56 78 VAL A C 1
ATOM 603 O O . VAL A 1 78 ? 7.893 -5.873 -8.210 1.00 96.56 78 VAL A O 1
ATOM 606 N N . VAL A 1 79 ? 6.230 -4.813 -9.267 1.00 97.81 79 VAL A N 1
ATOM 607 C CA . VAL A 1 79 ? 5.864 -4.031 -8.070 1.00 97.81 79 VAL A CA 1
ATOM 608 C C . VAL A 1 79 ? 5.372 -4.921 -6.924 1.00 97.81 79 VAL A C 1
ATOM 610 O O . VAL A 1 79 ? 5.735 -4.687 -5.773 1.00 97.81 79 VAL A O 1
ATOM 613 N N . GLN A 1 8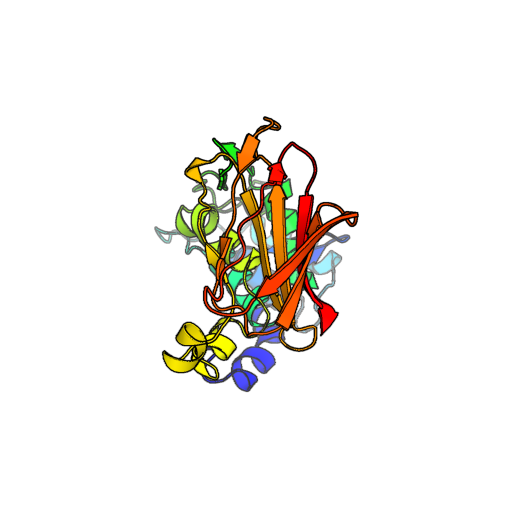0 ? 4.641 -6.002 -7.219 1.00 97.31 80 GLN A N 1
ATOM 614 C CA . GLN A 1 80 ? 4.275 -7.002 -6.207 1.00 97.31 80 GLN A CA 1
ATOM 615 C C . GLN A 1 80 ? 5.506 -7.715 -5.638 1.00 97.31 80 GLN A C 1
ATOM 617 O O . GLN A 1 80 ? 5.604 -7.953 -4.438 1.00 97.31 80 GLN A O 1
ATOM 622 N N . TRP A 1 81 ? 6.466 -8.063 -6.493 1.00 97.12 81 TRP A N 1
ATOM 623 C CA . TRP A 1 81 ? 7.705 -8.699 -6.064 1.00 97.12 81 TRP A CA 1
ATOM 624 C C . TRP A 1 81 ? 8.540 -7.784 -5.162 1.00 97.12 81 TRP A C 1
ATOM 626 O O . TRP A 1 81 ? 9.046 -8.238 -4.137 1.00 97.12 81 TRP A O 1
ATOM 636 N N . LEU A 1 82 ? 8.652 -6.498 -5.502 1.00 98.06 82 LEU A N 1
ATOM 637 C CA . LEU A 1 82 ? 9.383 -5.522 -4.695 1.00 98.06 82 LEU A CA 1
ATOM 638 C C . LEU A 1 82 ? 8.739 -5.309 -3.321 1.00 98.06 82 LEU A C 1
ATOM 640 O O . LEU A 1 82 ? 9.473 -5.232 -2.331 1.00 98.06 82 LEU A O 1
ATOM 644 N N . SER A 1 83 ? 7.402 -5.281 -3.241 1.00 97.75 83 SER A N 1
ATOM 645 C CA . SER A 1 83 ? 6.698 -5.155 -1.957 1.00 97.75 83 SER A CA 1
ATOM 646 C C . SER A 1 83 ? 6.916 -6.373 -1.059 1.00 97.75 83 SER A C 1
ATOM 648 O O . SER A 1 83 ? 7.238 -6.210 0.114 1.00 97.75 83 SER A O 1
ATOM 650 N N . GLU A 1 84 ? 6.881 -7.589 -1.615 1.00 97.06 84 GLU A N 1
ATOM 651 C CA . GLU A 1 84 ? 7.191 -8.817 -0.866 1.00 97.06 84 GLU A CA 1
ATOM 652 C C . GLU A 1 84 ? 8.625 -8.853 -0.327 1.00 97.06 84 GLU A C 1
ATOM 654 O O . GLU A 1 84 ? 8.871 -9.421 0.735 1.00 97.06 84 GLU A O 1
ATOM 659 N N . LEU A 1 85 ? 9.586 -8.282 -1.058 1.00 97.00 85 LEU A N 1
ATOM 660 C CA . LEU A 1 85 ? 10.996 -8.286 -0.666 1.00 97.00 85 LEU A CA 1
ATOM 661 C C . LEU A 1 85 ? 11.398 -7.121 0.246 1.00 97.00 85 LEU A C 1
ATOM 663 O O . LEU A 1 85 ? 12.548 -7.101 0.701 1.00 97.00 85 LEU A O 1
ATOM 667 N N . GLY A 1 86 ? 10.508 -6.157 0.493 1.00 95.75 86 GLY A N 1
ATOM 668 C CA . GLY A 1 86 ? 10.837 -4.949 1.251 1.00 95.75 86 GLY A CA 1
ATOM 669 C C . GLY A 1 86 ? 11.842 -4.052 0.523 1.00 95.75 86 GLY A C 1
ATOM 670 O O . GLY A 1 86 ? 12.712 -3.449 1.148 1.00 95.75 86 GLY A O 1
ATOM 671 N N . LYS A 1 87 ? 11.776 -4.007 -0.812 1.00 97.31 87 LYS A N 1
ATOM 672 C CA . LYS A 1 87 ? 12.629 -3.160 -1.659 1.00 97.31 87 LYS A CA 1
ATOM 673 C C . LYS A 1 87 ? 12.008 -1.780 -1.826 1.00 97.31 87 LYS A C 1
ATOM 675 O O . LYS A 1 87 ? 11.575 -1.419 -2.914 1.00 97.31 87 LYS A O 1
ATOM 680 N N . SER A 1 88 ? 11.914 -1.052 -0.712 1.00 96.31 88 SER A N 1
ATOM 681 C CA . SER A 1 88 ? 11.136 0.188 -0.622 1.00 96.31 88 SER A CA 1
ATOM 682 C C . SER A 1 88 ? 11.607 1.257 -1.602 1.00 96.31 88 SER A C 1
ATOM 684 O O . SER A 1 88 ? 10.773 1.859 -2.258 1.00 96.31 88 SER A O 1
ATOM 686 N N . VAL A 1 89 ? 12.921 1.426 -1.786 1.00 96.19 89 VAL A N 1
ATOM 687 C CA . VAL A 1 89 ? 13.469 2.427 -2.718 1.00 96.19 89 VAL A CA 1
ATOM 688 C C . VAL A 1 89 ? 12.990 2.162 -4.145 1.00 96.19 89 VAL A C 1
ATOM 690 O O . VAL A 1 89 ? 12.413 3.038 -4.783 1.00 96.19 89 VAL A O 1
ATOM 693 N N . GLU A 1 90 ? 13.191 0.944 -4.649 1.00 97.38 90 GLU A N 1
ATOM 694 C CA . GLU A 1 90 ? 12.774 0.572 -5.998 1.00 97.38 90 GLU A CA 1
ATOM 695 C C . GLU A 1 90 ? 11.250 0.561 -6.149 1.00 97.38 90 GLU A C 1
ATOM 697 O O . GLU A 1 90 ? 10.733 0.986 -7.182 1.00 97.38 90 GLU A O 1
ATOM 702 N N . LEU A 1 91 ? 10.530 0.089 -5.128 1.00 98.31 91 LEU A N 1
ATOM 703 C CA . LEU A 1 91 ? 9.072 0.050 -5.122 1.00 98.31 91 LEU A CA 1
ATOM 704 C C . LEU A 1 91 ? 8.481 1.458 -5.203 1.00 98.31 91 LEU A C 1
ATOM 706 O O . LEU A 1 91 ? 7.682 1.728 -6.096 1.00 98.31 91 LEU A O 1
ATOM 710 N N . GLU A 1 92 ? 8.875 2.345 -4.293 1.00 97.88 92 GLU A N 1
ATOM 711 C CA . GLU A 1 92 ? 8.385 3.722 -4.226 1.00 97.88 92 GLU A CA 1
ATOM 712 C C . GLU A 1 92 ? 8.701 4.472 -5.515 1.00 97.88 92 GLU A C 1
ATOM 714 O O . GLU A 1 92 ? 7.820 5.125 -6.071 1.00 97.88 92 GLU A O 1
ATOM 719 N N . GLY A 1 93 ? 9.908 4.301 -6.059 1.00 97.88 93 GLY A N 1
ATOM 720 C CA . GLY A 1 93 ? 10.276 4.915 -7.329 1.00 97.88 93 GLY A CA 1
ATOM 721 C C . GLY A 1 93 ? 9.432 4.425 -8.511 1.00 97.88 93 GLY A C 1
ATOM 722 O O . GLY A 1 93 ? 8.999 5.236 -9.330 1.00 97.88 93 GLY A O 1
ATOM 723 N N . LEU A 1 94 ? 9.119 3.125 -8.595 1.00 98.06 94 LEU A N 1
ATOM 724 C CA . LEU A 1 94 ? 8.223 2.613 -9.642 1.00 98.06 94 LEU A CA 1
ATOM 725 C C . LEU A 1 94 ? 6.763 3.040 -9.438 1.00 98.06 94 LEU A C 1
ATOM 727 O O . LEU A 1 94 ? 6.070 3.310 -10.419 1.00 98.06 94 LEU A 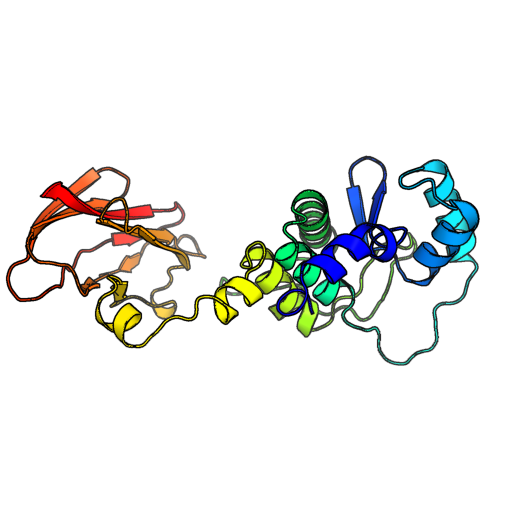O 1
ATOM 731 N N . LEU A 1 95 ? 6.283 3.127 -8.196 1.00 97.94 95 LEU A N 1
ATOM 732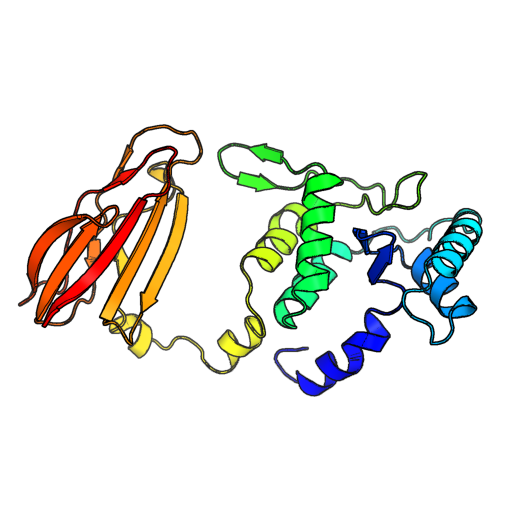 C CA . LEU A 1 95 ? 4.945 3.647 -7.902 1.00 97.94 95 LEU A CA 1
ATOM 733 C C . LEU A 1 95 ? 4.840 5.134 -8.266 1.00 97.94 95 LEU A C 1
ATOM 735 O O . LEU A 1 95 ? 3.878 5.531 -8.920 1.00 97.94 95 LEU A O 1
ATOM 739 N N . GLN A 1 96 ? 5.862 5.930 -7.947 1.00 97.69 96 GLN A N 1
ATOM 740 C CA . GLN A 1 96 ? 5.954 7.332 -8.354 1.00 97.69 96 GLN A CA 1
ATOM 741 C C . GLN A 1 96 ? 5.988 7.473 -9.881 1.00 97.69 96 GLN A C 1
ATOM 743 O O . GLN A 1 96 ? 5.293 8.323 -10.447 1.00 97.69 96 GLN A O 1
ATOM 748 N N . TYR A 1 97 ? 6.756 6.620 -10.567 1.00 97.31 97 TYR A N 1
ATOM 749 C CA . TYR A 1 97 ? 6.763 6.563 -12.025 1.00 97.31 97 TYR A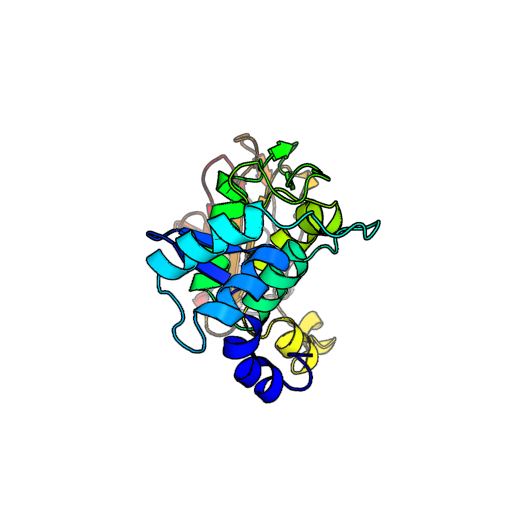 CA 1
ATOM 750 C C . TYR A 1 97 ? 5.361 6.276 -12.578 1.00 97.31 97 TYR A C 1
ATOM 752 O O . TYR A 1 97 ? 4.939 6.936 -13.530 1.00 97.31 97 TYR A O 1
ATOM 760 N N . ALA A 1 98 ? 4.633 5.321 -11.987 1.00 97.00 98 ALA A N 1
ATOM 761 C CA . ALA A 1 98 ? 3.269 4.998 -12.393 1.00 97.00 98 ALA A CA 1
ATOM 762 C C . ALA A 1 98 ? 2.331 6.200 -12.228 1.00 97.00 98 ALA A C 1
ATOM 764 O O . ALA A 1 98 ? 1.617 6.548 -13.170 1.00 97.00 98 ALA A O 1
ATOM 765 N N . ASP A 1 99 ? 2.390 6.873 -11.079 1.00 96.69 99 ASP A N 1
ATOM 766 C CA . ASP A 1 99 ? 1.574 8.057 -10.784 1.00 96.69 99 ASP A CA 1
ATOM 767 C C . ASP A 1 99 ? 1.869 9.224 -11.733 1.00 96.69 99 ASP A C 1
ATOM 769 O O . ASP A 1 99 ? 0.975 9.978 -12.107 1.00 96.69 99 ASP A O 1
ATOM 773 N N . THR A 1 100 ? 3.115 9.342 -12.183 1.00 95.94 100 THR A N 1
ATOM 774 C CA . THR A 1 100 ? 3.538 10.433 -13.067 1.00 95.94 100 THR A CA 1
ATOM 775 C C . THR A 1 100 ? 3.235 10.139 -14.539 1.00 95.94 100 THR A C 1
ATOM 777 O O . THR A 1 100 ? 2.821 11.028 -15.281 1.00 95.94 100 THR A O 1
ATOM 780 N N . ASN A 1 101 ? 3.450 8.899 -14.993 1.00 94.81 101 ASN A N 1
ATOM 781 C CA . ASN A 1 101 ? 3.565 8.584 -16.423 1.00 94.81 101 ASN A CA 1
ATOM 782 C C . ASN A 1 101 ? 2.481 7.637 -16.967 1.00 94.81 101 ASN A C 1
ATOM 784 O O . ASN A 1 101 ? 2.353 7.501 -18.192 1.00 94.81 101 ASN A O 1
ATOM 788 N N . LEU A 1 102 ? 1.724 6.960 -16.095 1.00 95.06 102 LEU A N 1
ATOM 789 C CA . LEU A 1 102 ? 0.774 5.902 -16.474 1.00 95.06 102 LEU A CA 1
ATOM 790 C C . LEU A 1 102 ? -0.697 6.309 -16.293 1.00 95.06 102 LEU A C 1
ATOM 792 O O . LEU A 1 102 ? -1.572 5.449 -16.250 1.00 95.06 102 LEU A O 1
ATOM 796 N N . ASN A 1 103 ? -0.967 7.618 -16.268 1.00 94.06 103 ASN A N 1
ATOM 797 C CA . ASN A 1 103 ? -2.305 8.217 -16.255 1.00 94.06 103 ASN A CA 1
ATOM 798 C C . ASN A 1 103 ? -3.209 7.710 -15.106 1.00 94.06 103 ASN A C 1
ATOM 800 O O . ASN A 1 103 ? -4.310 7.225 -15.386 1.00 94.06 103 ASN A O 1
ATOM 804 N N . PRO A 1 104 ? -2.792 7.805 -13.827 1.00 95.62 104 PRO A N 1
ATOM 805 C CA . PRO A 1 104 ? -3.675 7.461 -12.712 1.00 95.62 104 PRO A CA 1
ATOM 806 C C . PRO A 1 104 ? -4.992 8.233 -12.827 1.00 95.62 104 PRO A C 1
ATOM 808 O O . PRO A 1 104 ? -5.007 9.440 -13.065 1.00 95.62 104 PRO A O 1
ATOM 811 N N . THR A 1 105 ? -6.104 7.526 -12.694 1.00 94.81 105 THR A N 1
ATOM 812 C CA . THR A 1 105 ? -7.445 8.084 -12.845 1.00 94.81 105 THR A CA 1
ATOM 813 C C . THR A 1 105 ? -8.269 7.735 -11.619 1.00 94.81 105 THR A C 1
ATOM 815 O O . THR A 1 105 ? -8.279 6.589 -11.173 1.00 94.81 105 THR A O 1
ATOM 818 N N . TRP A 1 106 ? -8.964 8.736 -11.087 1.00 90.94 106 TRP A N 1
ATOM 819 C CA . TRP A 1 106 ? -9.938 8.561 -10.020 1.00 90.94 106 TRP A CA 1
ATOM 820 C C . TRP A 1 106 ? -11.341 8.547 -10.611 1.00 90.94 106 TRP A C 1
ATOM 822 O O . TRP A 1 106 ? -11.723 9.457 -11.347 1.00 90.94 106 TRP A O 1
ATOM 832 N N . GLU A 1 107 ? -12.123 7.535 -10.263 1.00 89.06 107 GLU A N 1
ATOM 833 C CA . GLU A 1 107 ? -13.542 7.466 -10.589 1.00 89.06 107 GLU A CA 1
ATOM 834 C C . GLU A 1 107 ? -14.303 6.955 -9.365 1.00 89.06 107 GLU A C 1
ATOM 836 O O . GLU A 1 107 ? -14.071 5.840 -8.905 1.00 89.06 107 GLU A O 1
ATOM 841 N N . LYS A 1 108 ? -15.216 7.780 -8.831 1.00 84.75 108 LYS A N 1
ATOM 842 C CA . LYS A 1 108 ? -16.086 7.433 -7.688 1.00 84.75 108 LYS A CA 1
ATOM 843 C C . LYS A 1 108 ? -15.308 6.873 -6.482 1.00 84.75 108 LYS A C 1
ATOM 845 O O . LYS A 1 108 ? -15.637 5.805 -5.976 1.00 84.75 108 LYS A O 1
ATOM 850 N N . GLY A 1 109 ? -14.234 7.558 -6.086 1.00 82.00 109 GLY A N 1
ATOM 851 C CA . GLY A 1 109 ? -13.360 7.155 -4.974 1.00 82.00 109 GLY A CA 1
ATOM 852 C C . GLY A 1 109 ? -12.373 6.022 -5.295 1.00 82.00 109 GLY A C 1
ATOM 853 O O . GLY A 1 109 ? -11.470 5.759 -4.511 1.00 82.00 109 GLY A O 1
ATOM 854 N N . GLY A 1 110 ? -12.474 5.369 -6.457 1.00 86.56 110 GLY A N 1
ATOM 855 C CA . GLY A 1 110 ? -11.534 4.331 -6.878 1.00 86.56 110 GLY A CA 1
ATOM 856 C C . GLY A 1 110 ? -10.379 4.886 -7.710 1.00 86.56 110 GLY A C 1
ATOM 857 O O . GLY A 1 110 ? -10.611 5.493 -8.756 1.00 86.56 110 GLY A O 1
ATOM 858 N N . LEU A 1 111 ? -9.139 4.626 -7.287 1.00 89.56 111 LEU A N 1
ATOM 859 C CA . LEU A 1 111 ? -7.941 4.851 -8.101 1.00 89.56 111 LEU A CA 1
ATOM 860 C C . LEU A 1 111 ? -7.680 3.645 -9.012 1.00 89.56 111 LEU A C 1
ATOM 862 O O . LEU A 1 111 ? -7.566 2.515 -8.536 1.00 89.56 111 LEU A O 1
ATOM 866 N N . PHE A 1 112 ? -7.501 3.891 -10.307 1.00 93.69 112 PHE A N 1
ATOM 867 C CA . PHE A 1 112 ? -7.063 2.880 -11.268 1.00 93.69 112 PHE A CA 1
ATOM 868 C C . PHE A 1 112 ? -6.140 3.475 -12.336 1.00 93.69 112 PHE A C 1
ATOM 870 O O . PHE A 1 112 ? -6.065 4.690 -12.518 1.00 93.69 112 PHE A O 1
ATOM 877 N N . TYR A 1 113 ? -5.451 2.605 -13.073 1.00 95.75 113 TYR A N 1
ATOM 878 C CA . TYR A 1 113 ? -4.634 2.996 -14.225 1.00 95.75 113 TYR A CA 1
ATOM 879 C C . TYR A 1 113 ? -5.296 2.466 -15.506 1.00 95.75 113 TYR A C 1
ATOM 881 O O . TYR A 1 113 ? -5.433 1.245 -15.657 1.00 95.75 113 TYR A O 1
ATOM 889 N N . PRO A 1 114 ? -5.745 3.342 -16.426 1.00 94.81 114 PRO A N 1
ATOM 890 C CA . PRO A 1 114 ? -6.435 2.938 -17.644 1.00 94.81 114 PRO A CA 1
ATOM 891 C C . PRO A 1 114 ? -5.598 2.000 -18.515 1.00 94.81 114 PRO A C 1
ATOM 893 O O . PRO A 1 114 ? -4.379 2.140 -18.621 1.00 94.81 114 PRO A O 1
ATOM 896 N N . ARG A 1 115 ? -6.270 1.065 -19.198 1.00 93.38 115 ARG A N 1
ATOM 897 C CA . ARG A 1 115 ? -5.608 0.116 -20.100 1.00 93.38 115 ARG A CA 1
ATOM 898 C C . ARG A 1 115 ? -4.859 0.848 -21.217 1.00 93.38 115 ARG A C 1
ATOM 900 O O . ARG A 1 115 ? -5.438 1.674 -21.919 1.00 93.38 115 ARG A O 1
ATOM 907 N N . ASN A 1 116 ? -3.614 0.446 -21.442 1.00 92.25 116 ASN A N 1
ATOM 908 C CA . ASN A 1 116 ? -2.793 0.856 -22.567 1.00 92.25 116 ASN A CA 1
ATOM 909 C C . ASN A 1 116 ? -2.004 -0.346 -23.109 1.00 92.25 116 ASN A C 1
ATOM 911 O O . ASN A 1 116 ? -1.129 -0.896 -22.441 1.00 92.25 116 ASN A O 1
ATOM 915 N N . ASP A 1 117 ? -2.302 -0.744 -24.343 1.00 88.75 117 ASP A N 1
ATOM 916 C CA . ASP A 1 117 ? -1.655 -1.887 -24.994 1.00 88.75 117 ASP A CA 1
ATOM 917 C C . ASP A 1 117 ? -0.307 -1.525 -25.644 1.00 88.75 117 ASP A C 1
ATOM 919 O O . ASP A 1 117 ? 0.412 -2.413 -26.097 1.00 88.75 117 ASP A O 1
ATOM 923 N N . GLN A 1 118 ? 0.077 -0.243 -25.671 1.00 88.31 118 GLN A N 1
ATOM 924 C CA . GLN A 1 118 ? 1.398 0.167 -26.144 1.00 88.31 118 GLN A CA 1
ATOM 925 C C . GLN A 1 118 ? 2.465 -0.167 -25.092 1.00 88.31 118 GLN A C 1
ATOM 927 O O . GLN A 1 118 ? 2.366 0.311 -23.961 1.00 88.31 118 GLN A O 1
ATOM 932 N N . PRO A 1 119 ? 3.503 -0.955 -25.431 1.00 83.81 119 PRO A N 1
ATOM 933 C CA . PRO A 1 119 ? 4.475 -1.409 -24.446 1.00 83.81 119 PRO A CA 1
ATOM 934 C C . PRO A 1 119 ? 5.367 -0.278 -23.924 1.00 83.81 119 PRO A C 1
ATOM 936 O O . PRO A 1 119 ? 5.563 -0.135 -22.714 1.00 83.81 119 PRO A O 1
ATOM 939 N N . ILE A 1 120 ? 5.882 0.531 -24.850 1.00 87.94 120 ILE A N 1
ATOM 940 C CA . ILE A 1 120 ? 6.794 1.647 -24.603 1.00 87.94 120 ILE A CA 1
ATOM 941 C C . ILE A 1 120 ? 6.439 2.843 -25.497 1.00 87.94 120 ILE A C 1
ATOM 943 O O . ILE A 1 120 ? 5.823 2.650 -26.546 1.00 87.94 120 ILE A O 1
ATOM 947 N N . ASP A 1 121 ? 6.811 4.059 -25.089 1.00 87.69 121 ASP A N 1
ATOM 948 C CA . ASP A 1 121 ? 6.735 5.259 -25.938 1.00 87.69 121 ASP A CA 1
ATOM 949 C C . ASP A 1 121 ? 7.969 5.418 -26.854 1.00 87.69 121 ASP A C 1
ATOM 951 O O . ASP A 1 121 ? 8.896 4.606 -26.833 1.00 87.69 121 ASP A O 1
ATOM 955 N N . GLU A 1 122 ? 7.991 6.482 -27.663 1.00 85.06 122 GLU A N 1
ATOM 956 C CA . GLU A 1 122 ? 9.110 6.836 -28.559 1.00 85.06 122 GLU A CA 1
ATOM 957 C C . GLU A 1 122 ? 10.431 7.082 -27.806 1.00 85.06 122 GLU A C 1
ATOM 959 O O . GLU A 1 122 ? 11.521 6.851 -28.332 1.00 85.06 122 GLU A O 1
ATOM 964 N N . SER A 1 123 ? 10.336 7.489 -26.540 1.00 84.81 123 SER A N 1
ATOM 965 C CA . SER A 1 123 ? 11.464 7.660 -25.622 1.00 84.81 123 SER A CA 1
ATOM 966 C C . SER A 1 123 ? 11.844 6.356 -24.910 1.00 84.81 123 SER A C 1
ATOM 968 O O . SER A 1 123 ? 12.660 6.383 -23.988 1.00 84.81 123 SER A O 1
ATOM 970 N N . HIS A 1 124 ? 11.279 5.215 -25.329 1.00 86.12 124 HIS A N 1
ATOM 971 C CA . HIS A 1 124 ? 11.492 3.887 -24.748 1.00 86.12 124 HIS A CA 1
ATOM 972 C C . HIS A 1 124 ? 11.075 3.765 -23.273 1.00 86.12 124 HIS A C 1
ATOM 974 O O . HIS A 1 124 ? 11.518 2.856 -22.564 1.00 86.12 124 HIS A O 1
ATOM 980 N N . ARG A 1 125 ? 10.190 4.647 -22.802 1.00 90.19 125 ARG A N 1
ATOM 981 C CA . ARG A 1 125 ? 9.631 4.598 -21.449 1.00 90.19 125 ARG A CA 1
ATOM 982 C C . ARG A 1 125 ? 8.451 3.644 -21.394 1.00 90.19 125 ARG A C 1
ATOM 984 O O . ARG A 1 125 ? 7.675 3.559 -22.341 1.00 90.19 125 ARG A O 1
ATOM 991 N N . TRP A 1 126 ? 8.295 2.946 -20.272 1.00 91.94 126 TRP A N 1
ATOM 992 C CA . TRP A 1 126 ? 7.201 2.000 -20.066 1.00 91.94 126 TRP A CA 1
ATOM 993 C C . TRP A 1 126 ? 5.836 2.694 -20.160 1.00 91.94 126 TRP A C 1
ATOM 995 O O . TRP A 1 126 ? 5.602 3.688 -19.471 1.00 91.94 126 TRP A O 1
ATOM 1005 N N . ARG A 1 127 ? 4.930 2.158 -20.985 1.00 92.62 127 ARG A N 1
ATOM 1006 C CA . ARG A 1 127 ? 3.544 2.644 -21.144 1.00 92.62 127 ARG A CA 1
ATOM 1007 C C . ARG A 1 127 ? 2.500 1.548 -20.982 1.00 92.62 127 ARG A C 1
ATOM 1009 O O . ARG A 1 127 ? 1.325 1.877 -20.823 1.00 92.62 127 ARG A O 1
ATOM 1016 N N . HIS A 1 128 ? 2.917 0.279 -21.002 1.00 91.88 128 HIS A N 1
ATOM 1017 C CA . HIS A 1 128 ? 1.977 -0.828 -20.938 1.00 91.88 128 HIS A CA 1
ATOM 1018 C C . HIS A 1 128 ? 1.196 -0.810 -19.632 1.00 91.88 128 HIS A C 1
ATOM 1020 O O . HIS A 1 128 ? 1.788 -0.807 -18.549 1.00 91.88 128 HIS A O 1
ATOM 1026 N N . MET A 1 129 ? -0.120 -0.894 -19.756 1.00 94.00 129 MET A N 1
ATOM 1027 C CA . MET A 1 129 ? -1.022 -1.073 -18.638 1.00 94.00 129 MET A CA 1
ATOM 1028 C C . MET A 1 129 ? -2.106 -2.065 -19.037 1.00 94.00 129 MET A C 1
ATOM 1030 O O . MET A 1 129 ? -2.990 -1.758 -19.834 1.00 94.00 129 MET A O 1
ATOM 1034 N N . ASP A 1 130 ? -2.047 -3.274 -18.505 1.00 92.75 130 ASP A N 1
ATOM 1035 C CA . ASP A 1 130 ? -3.128 -4.243 -18.625 1.00 92.75 130 ASP A CA 1
ATOM 1036 C C . ASP A 1 130 ? -4.097 -4.131 -17.434 1.00 92.75 130 ASP A C 1
ATOM 1038 O O . ASP A 1 130 ? -3.827 -3.470 -16.429 1.00 92.75 130 ASP A O 1
ATOM 1042 N N . ARG A 1 131 ? -5.247 -4.808 -17.536 1.00 91.62 131 ARG A N 1
ATOM 1043 C CA . ARG A 1 131 ? -6.293 -4.765 -16.500 1.00 91.62 131 ARG A CA 1
ATOM 1044 C C . ARG A 1 131 ? -5.817 -5.297 -15.148 1.00 91.62 131 ARG A C 1
ATOM 1046 O O . ARG A 1 131 ? -6.275 -4.806 -14.124 1.00 91.62 131 ARG A O 1
ATOM 1053 N N . PHE A 1 132 ? -4.946 -6.306 -15.129 1.00 93.88 132 PHE A N 1
ATOM 1054 C CA . PHE A 1 132 ? -4.428 -6.856 -13.880 1.00 93.88 132 PHE A CA 1
ATOM 1055 C C . PHE A 1 132 ? -3.434 -5.885 -13.239 1.00 93.88 132 PHE A C 1
ATOM 1057 O O . PHE A 1 132 ? -3.563 -5.601 -12.047 1.00 93.88 132 PHE A O 1
ATOM 1064 N N . THR A 1 133 ? -2.501 -5.321 -14.013 1.00 95.31 133 THR A N 1
ATOM 1065 C CA . THR A 1 133 ? -1.549 -4.336 -13.479 1.00 95.31 133 THR A CA 1
ATOM 1066 C C . THR A 1 133 ? -2.271 -3.118 -12.899 1.00 95.31 133 THR A C 1
ATOM 1068 O O . THR A 1 133 ? -2.036 -2.770 -11.739 1.00 95.31 133 THR A O 1
ATOM 1071 N N . GLY A 1 134 ? -3.177 -2.513 -13.675 1.00 94.12 134 GLY A N 1
ATOM 1072 C CA . GLY A 1 134 ? -3.810 -1.240 -13.328 1.00 94.12 134 GLY A CA 1
ATOM 1073 C C . GLY A 1 134 ? -4.869 -1.319 -12.232 1.00 94.12 134 GLY A C 1
ATOM 1074 O O . GLY A 1 134 ? -4.998 -0.370 -11.465 1.00 94.12 134 GLY A O 1
ATOM 1075 N N . ASN A 1 135 ? -5.593 -2.440 -12.122 1.00 90.38 135 ASN A N 1
ATOM 1076 C CA . ASN A 1 135 ? -6.682 -2.569 -11.144 1.00 90.38 135 ASN A CA 1
ATOM 1077 C C . ASN A 1 135 ? -6.294 -3.362 -9.890 1.00 90.38 135 ASN A C 1
ATOM 1079 O O . ASN A 1 135 ? -6.968 -3.237 -8.874 1.00 90.38 135 ASN A O 1
ATOM 1083 N N . ALA A 1 136 ? -5.264 -4.214 -9.949 1.00 93.38 136 ALA A N 1
ATOM 1084 C CA . ALA A 1 136 ? -4.953 -5.134 -8.854 1.00 93.38 136 ALA A CA 1
ATOM 1085 C C . ALA A 1 136 ? -3.488 -5.082 -8.417 1.00 93.38 136 ALA A C 1
ATOM 1087 O O . ALA A 1 136 ? -3.213 -4.957 -7.226 1.00 93.38 136 ALA A O 1
ATOM 1088 N N . ALA A 1 137 ? -2.534 -5.179 -9.343 1.00 96.62 137 ALA A N 1
ATOM 1089 C CA . ALA A 1 137 ? -1.137 -5.384 -8.968 1.00 96.62 137 ALA A CA 1
ATOM 1090 C C . ALA A 1 137 ? -0.507 -4.158 -8.290 1.00 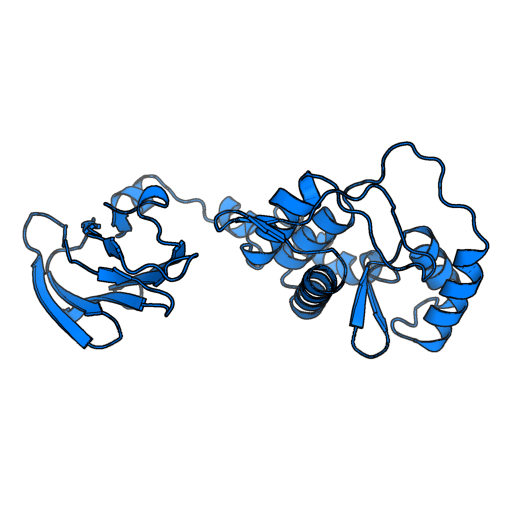96.62 137 ALA A C 1
ATOM 1092 O O . ALA A 1 137 ? 0.204 -4.313 -7.298 1.00 96.62 137 ALA A O 1
ATOM 1093 N N . ILE A 1 138 ? -0.800 -2.949 -8.781 1.00 97.25 138 ILE A N 1
ATOM 1094 C CA . ILE A 1 138 ? -0.322 -1.707 -8.155 1.00 97.25 138 ILE A CA 1
ATOM 1095 C C . ILE A 1 138 ? -0.973 -1.507 -6.779 1.00 97.25 138 ILE A C 1
ATOM 1097 O O . ILE A 1 138 ? -0.273 -1.209 -5.814 1.00 97.25 138 ILE A O 1
ATOM 1101 N N . GLY A 1 139 ? -2.286 -1.734 -6.663 1.00 95.25 139 GLY A N 1
ATOM 1102 C CA . GLY A 1 139 ? -2.994 -1.673 -5.378 1.00 95.25 139 GLY A CA 1
ATOM 1103 C C . GLY A 1 139 ? -2.426 -2.667 -4.362 1.00 95.25 139 GLY A C 1
ATOM 1104 O O . GLY A 1 139 ? -2.109 -2.290 -3.237 1.00 95.25 139 GLY A O 1
ATOM 1105 N N . TYR A 1 140 ? -2.182 -3.911 -4.788 1.00 95.88 140 TYR A N 1
ATOM 1106 C CA . TYR A 1 140 ? -1.481 -4.908 -3.982 1.00 95.88 140 TYR A CA 1
ATOM 1107 C C . TYR A 1 140 ? -0.124 -4.387 -3.517 1.00 95.88 140 TYR A C 1
ATOM 1109 O O . TYR A 1 140 ? 0.192 -4.472 -2.340 1.00 95.88 140 TYR A O 1
ATOM 1117 N N . ALA A 1 141 ? 0.691 -3.843 -4.421 1.00 97.25 141 ALA A N 1
ATOM 1118 C CA . ALA A 1 141 ? 2.034 -3.394 -4.081 1.00 97.25 141 ALA A CA 1
ATOM 1119 C C . ALA A 1 141 ? 2.050 -2.248 -3.055 1.00 97.25 141 ALA A C 1
ATOM 1121 O O . ALA A 1 141 ? 2.971 -2.195 -2.248 1.00 97.25 141 ALA A O 1
ATOM 1122 N N . ARG A 1 142 ? 1.024 -1.385 -3.057 1.00 95.19 142 ARG A N 1
ATOM 1123 C CA . ARG A 1 142 ? 0.843 -0.305 -2.071 1.00 95.19 142 ARG A CA 1
ATOM 1124 C C . ARG A 1 142 ? 0.384 -0.806 -0.701 1.00 95.19 142 ARG A C 1
ATOM 1126 O O . ARG A 1 142 ? 0.787 -0.245 0.309 1.00 95.19 142 ARG A O 1
ATOM 1133 N N . LEU A 1 143 ? -0.479 -1.822 -0.673 1.00 92.94 143 LEU A N 1
ATOM 1134 C CA . LEU A 1 143 ? -1.061 -2.360 0.564 1.00 92.94 143 LEU A CA 1
ATOM 1135 C C . LEU A 1 143 ? -0.197 -3.441 1.216 1.00 92.94 143 LEU A C 1
ATOM 1137 O O . LEU A 1 143 ? -0.305 -3.694 2.414 1.00 92.94 143 LEU A O 1
ATOM 1141 N N . ASN A 1 144 ? 0.612 -4.128 0.419 1.00 95.81 144 ASN A N 1
ATOM 1142 C CA . ASN A 1 144 ? 1.421 -5.233 0.887 1.00 95.81 144 ASN A CA 1
ATOM 1143 C C . ASN A 1 144 ? 2.601 -4.748 1.731 1.00 95.81 144 ASN A C 1
ATOM 1145 O O . ASN A 1 144 ? 3.153 -3.671 1.519 1.00 95.81 144 ASN A O 1
ATOM 1149 N N . VAL A 1 145 ? 3.028 -5.602 2.654 1.00 93.81 145 VAL A N 1
ATOM 1150 C CA . VAL A 1 145 ? 4.189 -5.370 3.514 1.00 93.81 145 VAL A CA 1
ATOM 1151 C C . VAL A 1 145 ? 5.308 -6.344 3.161 1.00 93.81 145 VAL A C 1
ATOM 1153 O O . VAL A 1 145 ? 5.068 -7.374 2.527 1.00 93.81 145 VAL A O 1
ATOM 1156 N N . ASN A 1 146 ? 6.533 -6.044 3.602 1.00 96.38 146 ASN A N 1
ATOM 1157 C CA . ASN A 1 146 ? 7.644 -6.985 3.477 1.00 96.38 146 ASN A CA 1
ATOM 1158 C C . ASN A 1 146 ? 7.247 -8.350 4.060 1.00 96.38 146 ASN A C 1
ATOM 1160 O O . ASN A 1 146 ? 6.722 -8.426 5.171 1.00 96.38 146 ASN A O 1
ATOM 1164 N N . ASP A 1 147 ? 7.522 -9.413 3.304 1.00 96.38 147 ASP A N 1
ATOM 1165 C CA . ASP A 1 147 ? 7.142 -10.784 3.633 1.00 96.38 147 ASP A CA 1
ATOM 1166 C C . ASP A 1 147 ? 5.623 -10.994 3.820 1.00 96.38 147 ASP A C 1
ATOM 1168 O O . ASP A 1 147 ? 5.224 -11.949 4.479 1.00 96.38 147 ASP A O 1
ATOM 1172 N N . GLY A 1 148 ? 4.753 -10.163 3.235 1.00 95.06 148 GLY A N 1
ATOM 1173 C CA . GLY A 1 148 ? 3.299 -10.218 3.434 1.00 95.06 148 GLY A CA 1
ATOM 1174 C C . GLY A 1 148 ? 2.685 -11.606 3.226 1.00 95.06 148 GLY A C 1
ATOM 1175 O O . GLY A 1 148 ? 2.035 -12.142 4.130 1.00 95.06 148 GLY A O 1
ATOM 1176 N N . GLN A 1 149 ? 2.956 -12.262 2.091 1.00 94.69 149 GLN A N 1
ATOM 1177 C CA . GLN A 1 149 ? 2.471 -13.634 1.862 1.00 94.69 149 GLN A CA 1
ATOM 1178 C C . GLN A 1 149 ? 3.088 -14.652 2.819 1.00 94.69 149 GLN A C 1
ATOM 1180 O O . GLN A 1 149 ? 2.433 -15.619 3.213 1.00 94.69 149 GLN A O 1
ATOM 1185 N N . LYS A 1 150 ? 4.349 -14.448 3.199 1.00 95.12 150 LYS A N 1
ATOM 1186 C CA . LYS A 1 150 ? 5.041 -15.320 4.143 1.00 95.12 150 LYS A CA 1
ATOM 1187 C C . LYS A 1 150 ? 4.470 -15.195 5.548 1.00 95.12 150 LYS A C 1
ATOM 1189 O O . LYS A 1 150 ? 4.262 -16.214 6.191 1.00 95.12 150 LYS A O 1
ATOM 1194 N N . ILE A 1 151 ? 4.149 -13.986 5.996 1.00 94.69 151 ILE A N 1
ATOM 1195 C CA . ILE A 1 151 ? 3.478 -13.731 7.271 1.00 94.69 151 ILE A CA 1
ATOM 1196 C C . ILE A 1 151 ? 2.121 -14.433 7.285 1.00 94.69 151 ILE A C 1
ATOM 1198 O O . ILE A 1 151 ? 1.822 -15.130 8.249 1.00 94.69 151 ILE A O 1
ATOM 1202 N N . MET A 1 152 ? 1.331 -14.314 6.212 1.00 92.88 152 MET A N 1
ATOM 1203 C CA . MET A 1 152 ? 0.041 -15.010 6.114 1.00 92.88 152 MET A CA 1
ATOM 1204 C C . MET A 1 152 ? 0.185 -16.536 6.188 1.00 92.88 152 MET A C 1
ATOM 1206 O O . MET A 1 152 ? -0.664 -17.198 6.780 1.00 92.88 152 MET A O 1
ATOM 1210 N N . TRP A 1 153 ? 1.250 -17.092 5.605 1.00 93.50 153 TRP A N 1
ATOM 1211 C CA . TRP A 1 153 ? 1.520 -18.531 5.617 1.00 93.50 153 TRP A CA 1
ATOM 1212 C C . TRP A 1 153 ? 2.067 -19.037 6.959 1.00 93.50 153 TRP A C 1
ATOM 1214 O O . TRP A 1 153 ? 1.576 -20.028 7.491 1.00 93.50 153 TRP A O 1
ATOM 1224 N N . ASP A 1 154 ? 3.074 -18.360 7.513 1.00 94.62 154 ASP A N 1
ATOM 1225 C CA . ASP A 1 154 ? 3.766 -18.767 8.741 1.00 94.62 154 ASP A CA 1
ATOM 1226 C C . ASP A 1 154 ? 2.953 -18.433 10.003 1.00 94.62 154 ASP A C 1
ATOM 1228 O O . ASP A 1 154 ? 3.105 -19.084 11.037 1.00 94.62 154 ASP A O 1
ATOM 1232 N N . LYS A 1 155 ? 2.106 -17.397 9.941 1.00 93.44 155 LYS A N 1
ATOM 1233 C CA . LYS A 1 155 ? 1.298 -16.885 11.059 1.00 93.44 155 LYS A CA 1
ATOM 1234 C C . LYS A 1 155 ? -0.154 -16.628 10.623 1.00 93.44 155 LYS A C 1
ATOM 1236 O O . LYS A 1 155 ? -0.628 -15.490 10.707 1.00 93.44 155 LYS A O 1
ATOM 1241 N N . PRO A 1 156 ? -0.885 -17.661 10.166 1.00 92.56 156 PRO A N 1
ATOM 1242 C CA . PRO A 1 156 ? -2.262 -17.492 9.731 1.00 92.56 156 PRO A CA 1
ATOM 1243 C C . PRO A 1 156 ? -3.151 -17.071 10.903 1.00 92.56 156 PRO A C 1
ATOM 1245 O O . PRO A 1 156 ? -2.935 -17.458 12.056 1.00 92.56 156 PRO A O 1
ATOM 1248 N N . TRP A 1 157 ? -4.202 -16.310 10.612 1.00 90.94 157 TRP A N 1
ATOM 1249 C CA . TRP A 1 157 ? -5.240 -16.056 11.603 1.00 90.94 157 TRP A CA 1
ATOM 1250 C C . TRP A 1 157 ? -6.008 -17.345 11.893 1.00 90.94 157 TRP A C 1
ATOM 1252 O O . TRP A 1 157 ? -6.553 -17.983 10.993 1.00 90.94 157 TRP A O 1
ATOM 1262 N N . THR A 1 158 ? -6.057 -17.728 13.166 1.00 93.31 158 THR A N 1
ATOM 1263 C CA . THR A 1 158 ? -6.833 -18.881 13.625 1.00 93.31 158 THR A CA 1
ATOM 1264 C C . THR A 1 158 ? -8.229 -18.448 14.057 1.00 93.31 158 THR A C 1
ATOM 1266 O O . THR A 1 158 ? -8.472 -17.278 14.363 1.00 93.31 158 THR A O 1
ATOM 1269 N N . ARG A 1 159 ? -9.156 -19.408 14.132 1.00 94.12 159 ARG A N 1
ATOM 1270 C CA . ARG A 1 159 ? -10.509 -19.160 14.654 1.00 94.12 159 ARG A CA 1
ATOM 1271 C C . ARG A 1 159 ? -10.477 -18.557 16.060 1.00 94.12 159 ARG A C 1
ATOM 1273 O O . ARG A 1 159 ? -11.207 -17.609 16.314 1.00 94.12 159 ARG A O 1
ATOM 1280 N N . ASP A 1 160 ? -9.597 -19.050 16.929 1.00 92.69 160 ASP A N 1
ATOM 1281 C CA . ASP A 1 160 ? -9.466 -18.548 18.301 1.00 92.69 160 ASP A CA 1
ATOM 1282 C C . ASP A 1 160 ? -8.930 -17.113 18.352 1.00 92.69 160 ASP A C 1
ATOM 1284 O O . ASP A 1 160 ? -9.399 -16.312 19.160 1.00 92.69 160 ASP A O 1
ATOM 1288 N N . ILE A 1 161 ? -7.982 -16.768 17.467 1.00 90.44 161 ILE A N 1
ATOM 1289 C CA . ILE A 1 161 ? -7.483 -15.392 17.341 1.00 90.44 161 ILE A CA 1
ATOM 1290 C C . ILE A 1 161 ? -8.624 -14.466 16.919 1.00 90.44 161 ILE A C 1
ATOM 1292 O O . ILE A 1 161 ? -8.827 -13.429 17.546 1.00 90.44 161 ILE A O 1
ATOM 1296 N N . LEU A 1 162 ? -9.383 -14.840 15.886 1.00 89.62 162 LEU A N 1
ATOM 1297 C CA . LEU A 1 162 ? -10.484 -14.018 15.376 1.00 89.62 162 LEU A CA 1
ATOM 1298 C C . LEU A 1 162 ? -11.624 -13.874 16.389 1.00 89.62 162 LEU A C 1
ATOM 1300 O O . LEU A 1 162 ? -12.187 -12.793 16.518 1.00 89.62 162 LEU A O 1
ATOM 1304 N N . ALA A 1 163 ? -11.933 -14.931 17.142 1.00 89.38 163 ALA A N 1
ATOM 1305 C CA . ALA A 1 163 ? -12.995 -14.906 18.144 1.00 89.38 163 ALA A CA 1
ATOM 1306 C C . ALA A 1 163 ? -12.700 -13.963 19.322 1.00 89.38 163 ALA A C 1
ATOM 1308 O O . ALA A 1 163 ? -13.633 -13.451 19.932 1.00 89.38 163 ALA A O 1
ATOM 1309 N N . ARG A 1 164 ? -11.421 -13.748 19.660 1.00 89.06 164 ARG A N 1
ATOM 1310 C CA . ARG A 1 164 ? -11.009 -12.928 20.814 1.00 89.06 164 ARG A CA 1
ATOM 1311 C C . ARG A 1 164 ? -10.560 -11.523 20.442 1.00 89.06 164 ARG A C 1
ATOM 1313 O O . ARG A 1 164 ? -10.589 -10.642 21.290 1.00 89.06 164 ARG A O 1
ATOM 1320 N N . ARG A 1 165 ? -10.088 -11.317 19.212 1.00 91.62 165 ARG A N 1
ATOM 1321 C CA . ARG A 1 165 ? -9.500 -10.043 18.796 1.00 91.62 165 ARG A CA 1
ATOM 1322 C C . ARG A 1 165 ? -10.570 -8.938 18.767 1.00 91.62 165 ARG A C 1
ATOM 1324 O O . ARG A 1 165 ? -11.626 -9.160 18.167 1.00 91.62 165 ARG A O 1
ATOM 1331 N N . PRO A 1 166 ? -10.290 -7.761 19.352 1.00 94.25 166 PRO A N 1
ATOM 1332 C CA . PRO A 1 166 ? -11.120 -6.579 19.173 1.00 94.25 166 PRO A CA 1
ATOM 1333 C C . PRO A 1 166 ? -11.169 -6.116 17.718 1.00 94.25 166 PRO A C 1
ATOM 1335 O O . PRO A 1 166 ? -10.179 -6.221 16.991 1.00 94.25 166 PRO A O 1
ATOM 1338 N N . TRP A 1 167 ? -12.313 -5.594 17.285 1.00 94.31 167 TRP A N 1
ATOM 1339 C CA . TRP A 1 167 ? -12.512 -5.108 15.917 1.00 94.31 167 TRP A CA 1
ATOM 1340 C C . TRP A 1 167 ? -13.607 -4.038 15.851 1.00 94.31 167 TRP A C 1
ATOM 1342 O O . TRP A 1 167 ? -14.360 -3.864 16.807 1.00 94.31 167 TRP A O 1
ATOM 1352 N N . ILE A 1 168 ? -13.674 -3.314 14.732 1.00 95.56 168 ILE A N 1
ATOM 1353 C CA . ILE A 1 168 ? -14.686 -2.283 14.470 1.00 95.56 168 ILE A CA 1
ATOM 1354 C C . ILE A 1 168 ? -15.758 -2.840 13.528 1.00 95.56 168 ILE A C 1
ATOM 1356 O O . ILE A 1 168 ? -15.434 -3.310 12.441 1.00 95.56 168 ILE A O 1
ATOM 1360 N N . ASP A 1 169 ? -17.016 -2.749 13.949 1.00 95.06 169 ASP A N 1
ATOM 1361 C CA . ASP A 1 169 ? -18.220 -3.116 13.198 1.00 95.06 169 ASP A CA 1
ATOM 1362 C C . ASP A 1 169 ? -19.107 -1.892 12.919 1.00 95.06 169 ASP A C 1
ATOM 1364 O O . ASP A 1 169 ? -18.845 -0.797 13.419 1.00 95.06 169 ASP A O 1
ATOM 1368 N N . GLY A 1 170 ? -20.200 -2.091 12.179 1.00 94.19 170 GLY A N 1
ATOM 1369 C CA . GLY A 1 170 ? -21.225 -1.068 11.943 1.00 94.19 170 GLY A CA 1
ATOM 1370 C C . GLY A 1 170 ? -20.809 -0.009 10.926 1.00 94.19 170 GLY A C 1
ATOM 1371 O O . GLY A 1 170 ? -21.459 1.031 10.819 1.00 94.19 170 GLY A O 1
ATOM 1372 N N . VAL A 1 171 ? -19.727 -0.276 10.191 1.00 94.12 171 VAL A N 1
ATOM 1373 C CA . VAL A 1 171 ? -19.208 0.615 9.164 1.00 94.12 171 VAL A CA 1
ATOM 1374 C C . VAL A 1 171 ? -18.893 -0.111 7.863 1.00 94.12 171 VAL A C 1
ATOM 1376 O O . VAL A 1 171 ? -18.390 -1.236 7.879 1.00 94.12 171 VAL A O 1
ATOM 1379 N N . ASP A 1 172 ? -19.175 0.537 6.736 1.00 91.62 172 ASP A N 1
ATOM 1380 C CA . ASP A 1 172 ? -18.868 0.036 5.399 1.00 91.62 172 ASP A CA 1
ATOM 1381 C C . ASP A 1 172 ? -18.677 1.176 4.378 1.00 91.62 172 ASP A C 1
ATOM 1383 O O . ASP A 1 172 ? -18.939 2.348 4.647 1.00 91.62 172 ASP A O 1
ATOM 1387 N N . LEU A 1 173 ? -18.199 0.825 3.180 1.00 88.94 173 LEU A N 1
ATOM 1388 C CA . LEU A 1 173 ? -17.907 1.792 2.113 1.00 88.94 173 LEU A CA 1
ATOM 1389 C C . LEU A 1 173 ? -19.166 2.480 1.544 1.00 88.94 173 LEU A C 1
ATOM 1391 O O . LEU A 1 173 ? -19.055 3.511 0.885 1.00 88.94 173 LEU A O 1
ATOM 1395 N N . SER A 1 174 ? -20.369 1.938 1.770 1.00 90.50 174 SER A N 1
ATOM 1396 C CA . SER A 1 174 ? -21.620 2.543 1.283 1.00 90.50 174 SER A CA 1
ATOM 1397 C C . SER A 1 174 ? -22.009 3.806 2.052 1.00 90.50 174 SER A C 1
ATOM 1399 O O . SER A 1 174 ? -22.789 4.613 1.549 1.00 90.50 174 SER A O 1
ATOM 1401 N N . GLN A 1 175 ? -21.414 4.022 3.227 1.00 92.44 175 GLN A N 1
ATOM 1402 C CA . GLN A 1 175 ? -21.606 5.222 4.041 1.00 92.44 175 GLN A CA 1
ATOM 1403 C C . GLN A 1 175 ? -20.828 6.444 3.525 1.00 92.44 175 GLN A C 1
ATOM 1405 O O . GLN A 1 175 ? -20.890 7.507 4.138 1.00 92.44 175 GLN A O 1
ATOM 1410 N N . GLY A 1 176 ? -20.100 6.317 2.409 1.00 90.44 176 GLY A N 1
ATOM 1411 C CA . GLY A 1 176 ? -19.365 7.429 1.798 1.00 90.44 176 GLY A CA 1
ATOM 1412 C C . GLY A 1 176 ? -18.045 7.771 2.493 1.00 90.44 176 GLY A C 1
ATOM 1413 O O . GLY A 1 176 ? -17.489 8.839 2.246 1.00 90.44 176 GLY A O 1
ATOM 1414 N N . VAL A 1 177 ? -17.532 6.870 3.336 1.00 92.31 177 VAL A N 1
ATOM 1415 C CA . VAL A 1 177 ? -16.237 7.007 4.013 1.00 92.31 177 VAL A CA 1
ATOM 1416 C C . VAL A 1 177 ? -15.218 6.000 3.482 1.00 92.31 177 VAL A C 1
ATOM 1418 O O . VAL A 1 177 ? -15.543 4.841 3.220 1.00 92.31 177 VAL A O 1
ATOM 1421 N N . ASP A 1 178 ? -13.971 6.442 3.383 1.00 92.06 178 ASP A N 1
ATOM 1422 C CA . ASP A 1 178 ? -12.797 5.606 3.180 1.00 92.06 178 ASP A CA 1
ATOM 1423 C C . ASP A 1 178 ? -12.161 5.262 4.529 1.00 92.06 178 ASP A C 1
ATOM 1425 O O . ASP A 1 178 ? -12.024 6.115 5.409 1.00 92.06 178 ASP A O 1
ATOM 1429 N N . PHE A 1 179 ? -11.707 4.016 4.665 1.00 92.31 179 PHE A N 1
ATOM 1430 C CA . PHE A 1 179 ? -11.002 3.521 5.847 1.00 92.31 179 PHE A CA 1
ATOM 1431 C C . PHE A 1 179 ? -9.506 3.441 5.553 1.00 92.31 179 PHE A C 1
ATOM 1433 O O . PHE A 1 179 ? -9.038 2.522 4.883 1.00 92.31 179 PHE A O 1
ATOM 1440 N N . LEU A 1 180 ? -8.750 4.410 6.058 1.00 91.81 180 LEU A N 1
ATOM 1441 C CA . LEU A 1 180 ? -7.315 4.545 5.791 1.00 91.81 180 LEU A CA 1
ATOM 1442 C C . LEU A 1 180 ? -6.458 3.728 6.758 1.00 91.81 180 LEU A C 1
ATOM 1444 O O . LEU A 1 180 ? -5.330 3.351 6.443 1.00 91.81 180 LEU A O 1
ATOM 1448 N N . ARG A 1 181 ? -7.000 3.437 7.942 1.00 92.12 181 ARG A N 1
ATOM 1449 C CA . ARG A 1 181 ? -6.356 2.610 8.961 1.00 92.12 181 ARG A CA 1
ATOM 1450 C C . ARG A 1 181 ? -7.417 1.869 9.756 1.00 92.12 181 ARG A C 1
ATOM 1452 O O . ARG A 1 181 ? -8.389 2.468 10.202 1.00 92.12 181 ARG A O 1
ATOM 1459 N N . GLY A 1 182 ? -7.195 0.576 9.955 1.00 93.12 182 GLY A N 1
ATOM 1460 C CA . GLY A 1 182 ? -7.967 -0.270 10.857 1.00 93.12 182 GLY A CA 1
ATOM 1461 C C . GLY A 1 182 ? -7.011 -1.230 11.544 1.00 93.12 182 GLY A C 1
ATOM 1462 O O . GLY A 1 182 ? -6.504 -2.157 10.913 1.00 93.12 182 GLY A O 1
ATOM 1463 N N . GLN A 1 183 ? -6.706 -0.981 12.815 1.00 93.31 183 GLN A N 1
ATOM 1464 C CA . GLN A 1 183 ? -5.661 -1.711 13.526 1.00 93.31 183 GLN A CA 1
ATOM 1465 C C . GLN A 1 183 ? -6.074 -2.035 14.958 1.00 93.31 183 GLN A C 1
ATOM 1467 O O . GLN A 1 183 ? -6.567 -1.181 15.687 1.00 93.31 183 GLN A O 1
ATOM 1472 N N . TRP A 1 184 ? -5.787 -3.267 15.375 1.00 94.06 184 TRP A N 1
ATOM 1473 C CA . TRP A 1 184 ? -5.699 -3.633 16.784 1.00 94.06 184 TRP A CA 1
ATOM 1474 C C . TRP A 1 184 ? -4.231 -3.623 17.216 1.00 94.06 184 TRP A C 1
ATOM 1476 O O . TRP A 1 184 ? -3.426 -4.386 16.675 1.00 94.06 184 TRP A O 1
ATOM 1486 N N . ASN A 1 185 ? -3.891 -2.775 18.185 1.00 94.25 185 ASN A N 1
ATOM 1487 C CA . ASN A 1 185 ? -2.603 -2.776 18.863 1.00 94.25 185 ASN A CA 1
ATOM 1488 C C . ASN A 1 185 ? -2.751 -3.499 20.209 1.00 94.25 185 ASN A C 1
ATOM 1490 O O . ASN A 1 185 ? -3.354 -2.977 21.145 1.00 94.25 185 ASN A O 1
ATOM 1494 N N . SER A 1 186 ? -2.192 -4.707 20.298 1.00 90.88 186 SER A N 1
ATOM 1495 C CA . SER A 1 186 ? -2.241 -5.519 21.516 1.00 90.88 186 SER A CA 1
ATOM 1496 C C . SER A 1 186 ? -1.328 -5.025 22.636 1.00 90.88 186 SER A C 1
ATOM 1498 O O . SER A 1 186 ? -1.582 -5.361 23.785 1.00 90.88 186 SER A O 1
ATOM 1500 N N . GLU A 1 187 ? -0.262 -4.284 22.322 1.00 93.19 187 GLU A N 1
ATOM 1501 C CA . GLU A 1 187 ? 0.661 -3.749 23.333 1.00 93.19 187 GLU A CA 1
ATOM 1502 C C . GLU A 1 187 ? -0.015 -2.622 24.119 1.00 93.19 187 GLU A C 1
ATOM 1504 O O . GLU A 1 187 ? 0.013 -2.612 25.346 1.00 93.19 187 GLU A O 1
ATOM 1509 N N . GLU A 1 188 ? -0.719 -1.745 23.403 1.00 93.81 188 GLU A N 1
ATOM 1510 C CA . GLU A 1 188 ? -1.418 -0.585 23.971 1.00 93.81 188 GLU A CA 1
ATOM 1511 C C . GLU A 1 188 ? -2.888 -0.865 24.322 1.00 93.81 188 GLU A C 1
ATOM 1513 O O . GLU A 1 188 ? -3.589 0.009 24.823 1.00 93.81 188 GLU A O 1
ATOM 1518 N N . ASN A 1 189 ? -3.390 -2.073 24.039 1.00 93.75 189 ASN A N 1
ATOM 1519 C CA . ASN A 1 189 ? -4.814 -2.419 24.125 1.00 93.75 189 ASN A CA 1
ATOM 1520 C C . ASN A 1 189 ? -5.719 -1.372 23.450 1.00 93.75 189 ASN A C 1
ATOM 1522 O O . ASN A 1 189 ? -6.685 -0.881 24.043 1.00 93.75 189 ASN A O 1
ATOM 1526 N N . ALA A 1 190 ? -5.382 -1.026 22.206 1.00 96.19 190 ALA A N 1
ATOM 1527 C CA . ALA A 1 190 ? -6.023 0.050 21.466 1.00 96.19 190 ALA A CA 1
ATOM 1528 C C . ALA A 1 190 ? -6.532 -0.410 20.095 1.00 96.19 190 ALA A C 1
ATOM 1530 O O . ALA A 1 190 ? -5.802 -1.025 19.313 1.00 96.19 190 ALA A O 1
ATOM 1531 N N . LEU A 1 191 ? -7.779 -0.062 19.781 1.00 96.56 191 LEU A N 1
ATOM 1532 C CA . LEU A 1 191 ? -8.304 -0.060 18.420 1.00 96.56 191 LEU A CA 1
ATOM 1533 C C . LEU A 1 191 ? -8.105 1.321 17.811 1.00 96.56 191 LEU A C 1
ATOM 1535 O O . LEU A 1 191 ? -8.501 2.325 18.400 1.00 96.56 191 LEU A O 1
ATOM 1539 N N . VAL A 1 192 ? -7.525 1.349 16.618 1.00 97.12 192 VAL A N 1
ATOM 1540 C CA . VAL A 1 192 ? -7.305 2.569 15.850 1.00 97.12 192 VAL A CA 1
ATOM 1541 C C . VAL A 1 192 ? -8.065 2.473 14.539 1.00 97.12 192 VAL A C 1
ATOM 1543 O O . VAL A 1 192 ? -7.931 1.495 13.798 1.00 97.12 192 VAL A O 1
ATOM 1546 N N . LEU A 1 193 ? -8.846 3.509 14.267 1.00 97.19 193 LEU A N 1
ATOM 1547 C CA . LEU A 1 193 ? -9.617 3.691 13.052 1.00 97.19 193 LEU A CA 1
ATOM 1548 C C . LEU A 1 193 ? -9.297 5.081 12.497 1.00 97.19 193 LEU A C 1
ATOM 1550 O O . LEU A 1 193 ? -9.412 6.063 13.220 1.00 97.19 193 LEU A O 1
ATOM 1554 N N . THR A 1 194 ? -8.916 5.166 11.226 1.00 97.25 194 THR A N 1
ATOM 1555 C CA . THR A 1 194 ? -8.737 6.448 10.528 1.00 97.25 194 THR A CA 1
ATOM 1556 C C . THR A 1 194 ? -9.680 6.491 9.345 1.00 97.25 194 THR A C 1
ATOM 1558 O O . THR A 1 194 ? -9.637 5.588 8.502 1.00 97.25 194 THR A O 1
ATOM 1561 N N . ILE A 1 195 ? -10.520 7.524 9.285 1.00 96.38 195 ILE A N 1
ATOM 1562 C CA . ILE A 1 195 ? -11.526 7.691 8.232 1.00 96.38 195 ILE A CA 1
ATOM 1563 C C . ILE A 1 195 ? -11.496 9.086 7.617 1.00 96.38 195 ILE A C 1
ATOM 1565 O O . ILE A 1 195 ? -11.120 10.054 8.274 1.00 96.38 195 ILE A O 1
ATOM 1569 N N . LYS A 1 196 ? -11.932 9.184 6.362 1.00 95.56 196 LYS A N 1
ATOM 1570 C CA . LYS A 1 196 ? -12.257 10.441 5.668 1.00 95.56 196 LYS A CA 1
ATOM 1571 C C . LYS A 1 196 ? -13.311 10.185 4.596 1.00 95.56 196 LYS A C 1
ATOM 1573 O O . LYS A 1 196 ? -13.564 9.029 4.271 1.00 95.56 196 LYS A O 1
ATOM 1578 N N . THR A 1 197 ? -13.892 11.221 4.010 1.00 94.69 197 THR A N 1
ATOM 1579 C CA . THR A 1 197 ? -14.711 11.077 2.799 1.00 94.69 197 THR A CA 1
ATOM 1580 C C . THR A 1 197 ? -13.860 11.231 1.544 1.00 94.69 197 THR A C 1
ATOM 1582 O O . THR A 1 197 ? -12.875 11.971 1.519 1.00 94.69 197 THR A O 1
ATOM 1585 N N . TRP A 1 198 ? -14.225 10.506 0.487 1.00 87.50 198 TRP A N 1
ATOM 1586 C CA . TRP A 1 198 ? -13.494 10.542 -0.784 1.00 87.50 198 TRP A CA 1
ATOM 1587 C C . TRP A 1 198 ? -13.858 11.766 -1.643 1.00 87.50 198 TRP A C 1
ATOM 1589 O O . TRP A 1 198 ? -13.075 12.166 -2.502 1.00 87.50 198 TRP A O 1
ATOM 1599 N N . ASP A 1 199 ? -15.039 12.356 -1.426 1.00 90.50 199 ASP A N 1
ATOM 1600 C CA . ASP A 1 199 ? -15.587 13.489 -2.186 1.00 90.50 199 ASP A CA 1
ATOM 1601 C C . ASP A 1 199 ? -15.654 14.801 -1.381 1.00 90.50 199 ASP A C 1
ATOM 1603 O O . ASP A 1 199 ? -16.159 15.808 -1.880 1.00 90.50 199 ASP A O 1
ATOM 1607 N N . GLY A 1 200 ? -15.161 14.795 -0.139 1.00 91.88 200 GLY A N 1
ATOM 1608 C CA . GLY A 1 200 ? -15.192 15.945 0.766 1.00 91.88 200 GLY A CA 1
ATOM 1609 C C . GLY A 1 200 ? -16.561 16.224 1.394 1.00 91.88 200 GLY A C 1
ATOM 1610 O O . GLY A 1 200 ? -16.700 17.198 2.136 1.00 91.88 200 GLY A O 1
ATOM 1611 N N . SER A 1 201 ? -17.574 15.387 1.139 1.00 94.69 201 SER A N 1
ATOM 1612 C CA . SER A 1 201 ? -18.857 15.475 1.841 1.00 94.69 201 SER A CA 1
ATOM 1613 C C . SER A 1 201 ? -18.675 15.255 3.343 1.00 94.69 201 SER A C 1
ATOM 1615 O O . SER A 1 201 ? -17.709 14.634 3.780 1.00 94.69 201 SER A O 1
ATOM 1617 N N . VAL A 1 202 ? -19.594 15.787 4.150 1.00 97.00 202 VAL A N 1
ATOM 1618 C CA . VAL A 1 202 ? -19.598 15.557 5.597 1.00 97.00 202 VAL A CA 1
ATOM 1619 C C . VAL A 1 202 ? -20.647 14.506 5.914 1.00 97.00 202 VAL A C 1
ATOM 1621 O O . VAL A 1 202 ? -21.829 14.706 5.627 1.00 97.00 202 VAL A O 1
ATOM 1624 N N . VAL A 1 203 ? -20.215 13.403 6.516 1.00 96.31 203 VAL A N 1
ATOM 1625 C CA . VAL A 1 203 ? -21.077 12.275 6.883 1.00 96.31 203 VAL A CA 1
ATOM 1626 C C . VAL A 1 203 ? -20.852 11.888 8.339 1.00 96.31 203 VAL A C 1
ATOM 1628 O O . VAL A 1 203 ? -19.745 12.000 8.864 1.00 96.31 203 VAL A O 1
ATOM 1631 N N . GLU A 1 204 ? -21.911 11.435 8.999 1.00 96.88 204 GLU A N 1
ATOM 1632 C CA . GLU A 1 204 ? -21.840 10.863 10.343 1.00 96.88 204 GLU A CA 1
ATOM 1633 C C . GLU A 1 204 ? -21.931 9.339 10.231 1.00 96.88 204 GLU A C 1
ATOM 1635 O O . GLU A 1 204 ? -22.851 8.807 9.605 1.00 96.88 204 GLU A O 1
ATOM 1640 N N . VAL A 1 205 ? -20.974 8.640 10.836 1.00 96.56 205 VAL A N 1
ATOM 1641 C CA . VAL A 1 205 ? -20.967 7.177 10.949 1.00 96.56 205 VAL A CA 1
ATOM 1642 C C . VAL A 1 205 ? -21.024 6.766 12.416 1.00 96.56 205 VAL A C 1
ATOM 1644 O O . VAL A 1 205 ? -20.604 7.515 13.300 1.00 96.56 205 VAL A O 1
ATOM 1647 N N . GLU A 1 206 ? -21.525 5.560 12.682 1.00 97.25 206 GLU A N 1
ATOM 1648 C CA . GLU A 1 206 ? -21.691 5.027 14.040 1.00 97.25 206 GLU A CA 1
ATOM 1649 C C . GLU A 1 206 ? -20.935 3.693 14.203 1.00 97.25 206 GLU A C 1
ATOM 1651 O O . GLU A 1 206 ? -21.541 2.617 14.164 1.00 97.25 206 GLU A O 1
ATOM 1656 N N . PRO A 1 207 ? -19.593 3.723 14.343 1.00 96.94 207 PRO A N 1
ATOM 1657 C CA . PRO A 1 207 ? -18.817 2.509 14.525 1.00 96.94 207 PRO A CA 1
ATOM 1658 C C . PRO A 1 207 ? -19.087 1.859 15.883 1.00 96.94 207 PRO A C 1
ATOM 1660 O O . PRO A 1 207 ? -19.337 2.519 16.894 1.00 96.94 207 PRO A O 1
ATOM 1663 N N . THR A 1 208 ? -18.967 0.535 15.918 1.00 96.31 208 THR A N 1
ATOM 1664 C CA . THR A 1 208 ? -19.051 -0.262 17.143 1.00 96.31 208 THR A CA 1
ATOM 1665 C C . THR A 1 208 ? -17.758 -1.038 17.342 1.00 96.31 208 THR A C 1
ATOM 1667 O O . THR A 1 208 ? -17.470 -1.978 16.607 1.00 96.31 208 THR A O 1
ATOM 1670 N N . ALA A 1 209 ? -16.990 -0.688 18.369 1.00 96.00 209 ALA A N 1
ATOM 1671 C CA . ALA A 1 209 ? -15.896 -1.524 18.840 1.00 96.00 209 ALA A CA 1
ATOM 1672 C C . ALA A 1 209 ? -16.471 -2.773 19.515 1.00 96.00 209 ALA A C 1
ATOM 1674 O O . ALA A 1 209 ? -17.320 -2.661 20.396 1.00 96.00 209 ALA A O 1
ATOM 1675 N N . ARG A 1 210 ? -16.025 -3.956 19.096 1.00 95.12 210 ARG A N 1
ATOM 1676 C CA . ARG A 1 210 ? -16.487 -5.260 19.588 1.00 95.12 210 ARG A CA 1
ATOM 1677 C C . ARG A 1 210 ? -15.356 -6.068 20.196 1.00 95.12 210 ARG A C 1
ATOM 1679 O O . ARG A 1 210 ? -14.185 -5.801 19.934 1.00 95.12 210 ARG A O 1
ATOM 1686 N N . ASN A 1 211 ? -15.732 -7.104 20.946 1.00 93.69 211 ASN A N 1
ATOM 1687 C CA . ASN A 1 211 ? -14.820 -8.010 21.649 1.00 93.69 211 ASN A CA 1
ATOM 1688 C C . ASN A 1 211 ? -13.880 -7.278 22.620 1.00 93.69 211 ASN A C 1
ATOM 1690 O O . ASN A 1 211 ? -12.757 -7.716 22.856 1.00 93.69 211 ASN A O 1
ATOM 1694 N N . LEU A 1 212 ? -14.341 -6.167 23.193 1.00 93.75 212 LEU A N 1
ATOM 1695 C CA . LEU A 1 212 ? -13.612 -5.454 24.230 1.00 93.75 212 LEU A CA 1
ATOM 1696 C C . LEU A 1 212 ? -13.630 -6.275 25.520 1.00 93.75 212 LEU A C 1
ATOM 1698 O O . LEU A 1 212 ? -14.683 -6.737 25.963 1.00 93.75 212 LEU A O 1
ATOM 1702 N N . GLU A 1 213 ? -12.462 -6.451 26.129 1.00 91.31 213 GLU A N 1
ATOM 1703 C CA . GLU A 1 213 ? -12.365 -7.064 27.450 1.00 91.31 213 GLU A CA 1
ATOM 1704 C C . GLU A 1 213 ? -13.011 -6.182 28.522 1.00 91.31 213 GLU A C 1
ATOM 1706 O O . GLU A 1 213 ? -13.116 -4.960 28.376 1.00 91.31 213 GLU A O 1
ATOM 1711 N N . LYS A 1 214 ? -13.390 -6.806 29.642 1.00 91.88 214 LYS A N 1
ATOM 1712 C CA . LYS A 1 214 ? -13.911 -6.075 30.797 1.00 91.88 214 LYS A CA 1
ATOM 1713 C C . LYS A 1 214 ? -12.874 -5.084 31.314 1.00 91.88 214 LYS A C 1
ATOM 1715 O O . LYS A 1 214 ? -11.728 -5.469 31.544 1.00 91.88 214 LYS A O 1
ATOM 1720 N N . GLY A 1 215 ? -13.284 -3.843 31.532 1.00 92.81 215 GLY A N 1
ATOM 1721 C CA . GLY A 1 215 ? -12.392 -2.770 31.960 1.00 92.81 215 GLY A CA 1
ATOM 1722 C C . GLY A 1 215 ? -12.924 -1.396 31.585 1.00 92.81 215 GLY A C 1
ATOM 1723 O O . GLY A 1 215 ? -14.029 -1.266 31.057 1.00 92.81 215 GLY A O 1
ATOM 1724 N N . ILE A 1 216 ? -12.127 -0.367 31.859 1.00 94.88 216 ILE A N 1
ATOM 1725 C CA . ILE A 1 216 ? -12.485 1.013 31.527 1.00 94.88 216 ILE A CA 1
ATOM 1726 C C . ILE A 1 216 ? -11.884 1.352 30.169 1.00 94.88 216 ILE A C 1
ATOM 1728 O O . ILE A 1 216 ? -10.668 1.281 29.993 1.00 94.88 216 ILE A O 1
ATOM 1732 N N . TRP A 1 217 ? -12.733 1.755 29.233 1.00 96.12 217 TRP A N 1
ATOM 1733 C CA . TRP A 1 217 ? -12.356 2.119 27.874 1.00 96.12 217 TRP A CA 1
ATOM 1734 C C . TRP A 1 217 ? -12.653 3.588 27.609 1.00 96.12 217 TRP A C 1
ATOM 1736 O O . TRP A 1 217 ? -13.714 4.089 27.978 1.00 96.12 217 TRP A O 1
ATOM 1746 N N . ALA A 1 218 ? -11.726 4.267 26.945 1.00 96.81 218 ALA A N 1
ATOM 1747 C CA . ALA A 1 218 ? -11.878 5.638 26.488 1.00 96.81 218 ALA A CA 1
ATOM 1748 C C . ALA A 1 218 ? -11.908 5.688 24.959 1.00 96.81 218 ALA A C 1
ATOM 1750 O O . ALA A 1 218 ? -11.175 4.950 24.300 1.00 96.81 218 ALA A O 1
ATOM 1751 N N . VAL A 1 219 ? -12.735 6.576 24.409 1.00 97.69 219 VAL A N 1
ATOM 1752 C CA . VAL A 1 219 ? -12.751 6.890 22.975 1.00 97.69 219 VAL A CA 1
ATOM 1753 C C . VAL A 1 219 ? -12.234 8.301 22.786 1.00 97.69 219 VAL A C 1
ATOM 1755 O O . VAL A 1 219 ? -12.803 9.255 23.323 1.00 97.69 219 VAL A O 1
ATOM 1758 N N . TYR A 1 220 ? -11.176 8.418 21.998 1.00 98.00 220 TYR A N 1
ATOM 1759 C CA . TYR A 1 220 ? -10.647 9.680 21.515 1.00 98.00 220 TYR A CA 1
ATOM 1760 C C . TYR A 1 220 ? -11.020 9.844 20.049 1.00 98.00 220 TYR A C 1
ATOM 1762 O O . TYR A 1 220 ? -10.855 8.905 19.271 1.00 98.00 220 TYR A O 1
ATOM 1770 N N . ILE A 1 221 ? -11.495 11.027 19.673 1.00 97.62 221 ILE A N 1
ATOM 1771 C CA . ILE A 1 221 ? -11.759 11.403 18.281 1.00 97.62 221 ILE A CA 1
ATOM 1772 C C . ILE A 1 221 ? -10.981 12.682 18.006 1.00 97.62 221 ILE A C 1
ATOM 1774 O O . ILE A 1 221 ? -11.095 13.640 18.767 1.00 97.62 221 ILE A O 1
ATOM 1778 N N . ALA A 1 222 ? -10.152 12.674 16.961 1.00 95.31 222 ALA A N 1
ATOM 1779 C CA . ALA A 1 222 ? -9.239 13.769 16.626 1.00 95.31 222 ALA A CA 1
ATOM 1780 C C . ALA A 1 222 ? -8.359 14.217 17.818 1.00 95.31 222 ALA A C 1
ATOM 1782 O O . ALA A 1 222 ? -8.048 15.393 17.981 1.00 95.31 222 ALA A O 1
ATOM 1783 N N . GLY A 1 223 ? -7.966 13.267 18.675 1.00 95.12 223 GLY A N 1
ATOM 1784 C CA . GLY A 1 223 ? -7.158 13.519 19.874 1.00 95.12 223 GLY A CA 1
ATOM 1785 C C . GLY A 1 223 ? -7.939 14.009 21.100 1.00 95.12 223 GLY A C 1
ATOM 1786 O O . GLY A 1 223 ? -7.367 14.084 22.187 1.00 95.12 223 GLY A O 1
ATOM 1787 N N . GLU A 1 224 ? -9.237 14.281 20.976 1.00 97.19 224 GLU A N 1
ATOM 1788 C CA . GLU A 1 224 ? -10.080 14.740 22.081 1.00 97.19 224 GLU A CA 1
ATOM 1789 C C . GLU A 1 224 ? -10.855 13.583 22.712 1.00 97.19 224 GLU A C 1
ATOM 1791 O O . GLU A 1 224 ? -11.459 12.771 22.009 1.00 97.19 224 GLU A O 1
ATOM 1796 N N . LEU A 1 225 ? -10.865 13.513 24.047 1.00 97.12 225 LEU A N 1
ATOM 1797 C CA . LEU A 1 225 ? -11.642 12.517 24.785 1.00 97.12 225 LEU A CA 1
ATOM 1798 C C . LEU A 1 225 ? -13.139 12.786 24.606 1.00 97.12 225 LEU A C 1
ATOM 1800 O O . LEU A 1 225 ? -13.643 13.807 25.066 1.00 97.12 225 LEU A O 1
ATOM 1804 N N . GLN A 1 226 ? -13.850 11.835 24.010 1.00 96.75 226 GLN A N 1
ATOM 1805 C CA . GLN A 1 226 ? -15.291 11.935 23.779 1.00 96.75 226 GLN A CA 1
ATOM 1806 C C . GLN A 1 226 ? -16.097 11.201 24.846 1.00 96.75 226 GLN A C 1
ATOM 1808 O O . GLN A 1 226 ? -17.125 11.687 25.310 1.00 96.75 226 GLN A O 1
ATOM 1813 N N . MET A 1 227 ? -15.635 10.018 25.255 1.00 94.19 227 MET A N 1
ATOM 1814 C CA . MET A 1 227 ? -16.324 9.219 26.264 1.00 94.19 227 MET A CA 1
ATOM 1815 C C . MET A 1 227 ? -15.374 8.282 26.999 1.00 94.19 227 MET A C 1
ATOM 1817 O O . MET A 1 227 ? -14.325 7.897 26.484 1.00 94.19 227 MET A O 1
ATOM 1821 N N . CYS A 1 228 ? -15.788 7.886 28.200 1.00 95.00 228 CYS A N 1
ATOM 1822 C CA . CYS A 1 228 ? -15.129 6.887 29.025 1.00 95.00 228 CYS A CA 1
ATOM 1823 C C . CYS A 1 228 ? -16.205 5.969 29.615 1.00 95.00 228 CYS A C 1
ATOM 1825 O O . CYS A 1 228 ? -17.149 6.459 30.239 1.00 95.00 228 CYS A O 1
ATOM 1827 N N . VAL A 1 229 ? -16.105 4.663 29.371 1.00 92.62 229 VAL A N 1
ATOM 1828 C CA . VAL A 1 229 ? -17.145 3.677 29.697 1.00 92.62 229 VAL A CA 1
ATOM 1829 C C . VAL A 1 229 ? -16.525 2.440 30.327 1.00 92.62 229 VAL A C 1
ATOM 1831 O O . VAL A 1 229 ? -15.508 1.930 29.862 1.00 92.62 229 VAL A O 1
ATOM 1834 N N . GLU A 1 230 ? -17.166 1.931 31.375 1.00 92.94 230 GLU A N 1
ATOM 1835 C CA . GLU A 1 230 ? -16.849 0.623 31.939 1.00 92.94 230 GLU A CA 1
ATOM 1836 C C . GLU A 1 230 ? -17.572 -0.476 31.148 1.00 92.94 230 GLU A C 1
ATOM 1838 O O . GLU A 1 230 ? -18.802 -0.532 31.096 1.00 92.94 230 GLU A O 1
ATOM 1843 N N . VAL A 1 231 ? -16.804 -1.358 30.512 1.00 89.94 231 VAL A N 1
ATOM 1844 C CA . VAL A 1 231 ? -17.316 -2.519 29.779 1.00 89.94 231 VAL A CA 1
ATOM 1845 C C . VAL A 1 231 ? -17.426 -3.690 30.754 1.00 89.94 231 VAL A C 1
ATOM 1847 O O . VAL A 1 231 ? -16.417 -4.152 31.283 1.00 89.94 231 VAL A O 1
ATOM 1850 N N . ILE A 1 232 ? -18.651 -4.173 30.999 1.00 83.19 232 ILE A N 1
ATOM 1851 C CA . ILE A 1 232 ? -18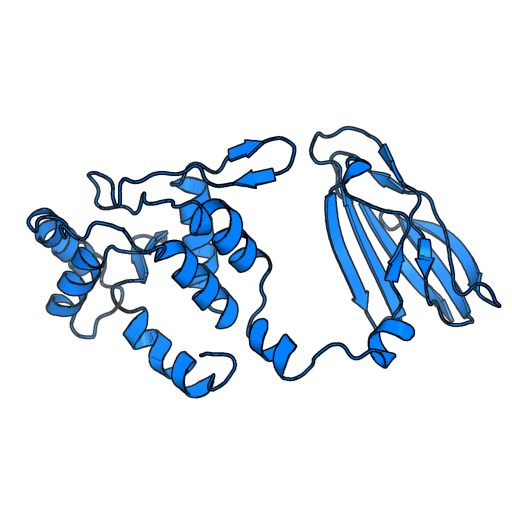.927 -5.224 32.000 1.00 83.19 232 ILE A CA 1
ATOM 1852 C C . ILE A 1 232 ? -19.457 -6.517 31.357 1.00 83.19 232 ILE A C 1
ATOM 1854 O O . ILE A 1 232 ? -18.974 -7.601 31.694 1.00 83.19 232 ILE A O 1
ATOM 1858 N N . GLU A 1 233 ? -20.429 -6.424 30.437 1.00 71.38 233 GLU A N 1
ATOM 1859 C CA . GLU A 1 233 ? -21.121 -7.596 29.855 1.00 71.38 233 GLU A CA 1
ATOM 1860 C C . GLU A 1 233 ? -21.267 -7.571 28.326 1.00 71.38 233 GLU A C 1
ATOM 1862 O O . GLU A 1 233 ? -21.180 -8.621 27.694 1.00 71.38 233 GLU A O 1
ATOM 1867 N N . SER A 1 234 ? -21.482 -6.400 27.712 1.00 66.19 234 SER A N 1
ATOM 1868 C CA . SER A 1 234 ? -21.786 -6.294 26.275 1.00 66.19 234 SER A CA 1
ATOM 1869 C C . SER A 1 234 ? -20.573 -6.501 25.363 1.00 66.19 234 SER A C 1
ATOM 1871 O O . SER A 1 234 ? -20.769 -6.692 24.166 1.00 66.19 234 SER A O 1
ATOM 1873 N N . ASN A 1 235 ? -19.345 -6.435 25.901 1.00 80.69 235 ASN A N 1
ATOM 1874 C CA . ASN A 1 235 ? -18.063 -6.425 25.174 1.00 80.69 235 ASN A CA 1
ATOM 1875 C C . ASN A 1 235 ? -18.009 -5.438 23.990 1.00 80.69 235 ASN A C 1
ATOM 1877 O O . ASN A 1 235 ? -17.157 -5.576 23.109 1.00 80.69 235 ASN A O 1
ATOM 1881 N N . ASN A 1 236 ? -18.919 -4.459 23.952 1.00 91.69 236 ASN A N 1
ATOM 1882 C CA . ASN A 1 236 ? -19.120 -3.581 22.811 1.00 91.69 236 ASN A CA 1
ATOM 1883 C C . ASN A 1 236 ? -19.234 -2.127 23.266 1.00 91.69 236 ASN A C 1
ATOM 1885 O O . ASN A 1 236 ? -19.844 -1.844 24.301 1.00 91.69 236 ASN A O 1
ATOM 1889 N N . LEU A 1 237 ? -18.706 -1.220 22.452 1.00 93.38 237 LEU A N 1
ATOM 1890 C CA . LEU A 1 237 ? -18.777 0.220 22.650 1.00 93.38 237 LEU A CA 1
ATOM 1891 C C . LEU A 1 237 ? -19.098 0.895 21.318 1.00 93.38 237 LEU A C 1
ATOM 1893 O O . LEU A 1 237 ? -18.347 0.751 20.356 1.00 93.38 237 LEU A O 1
ATOM 1897 N N . THR A 1 238 ? -20.202 1.632 21.278 1.00 95.12 238 THR A N 1
ATOM 1898 C CA . THR A 1 238 ? -20.670 2.345 20.086 1.00 95.12 238 THR A CA 1
ATOM 1899 C C . THR A 1 238 ? -20.483 3.841 20.291 1.00 95.12 238 THR A C 1
ATOM 1901 O O . THR A 1 238 ? -20.744 4.358 21.378 1.00 95.12 238 THR A O 1
ATOM 1904 N N . PHE A 1 239 ? -20.016 4.530 19.257 1.00 95.12 239 PHE A N 1
ATOM 1905 C CA . PHE A 1 239 ? -19.737 5.964 19.270 1.00 95.12 239 PHE A CA 1
ATOM 1906 C C . PHE A 1 239 ? -20.012 6.547 17.884 1.00 95.12 239 PHE A C 1
ATOM 1908 O O . PHE A 1 239 ? -20.151 5.807 16.915 1.00 95.12 239 PHE A O 1
ATOM 1915 N N . ARG A 1 240 ? -20.109 7.873 17.785 1.00 97.00 240 ARG A N 1
ATOM 1916 C CA . ARG A 1 240 ? -20.353 8.568 16.517 1.00 97.00 240 ARG A CA 1
ATOM 1917 C C . ARG A 1 240 ? -19.122 9.327 16.080 1.00 97.00 240 ARG A C 1
ATOM 1919 O O . ARG A 1 240 ? -18.422 9.896 16.914 1.00 97.00 240 ARG A O 1
ATOM 1926 N N . VAL A 1 241 ? -18.874 9.326 14.779 1.00 96.75 241 VAL A N 1
ATOM 1927 C CA . VAL A 1 241 ? -17.734 10.004 14.169 1.00 96.75 241 VAL A CA 1
ATOM 1928 C C . VAL A 1 241 ? -18.233 10.783 12.966 1.00 96.75 241 VAL A C 1
ATOM 1930 O O . VAL A 1 241 ? -18.856 10.217 12.069 1.00 96.75 241 VAL A O 1
ATOM 1933 N N . THR A 1 242 ? -17.931 12.075 12.938 1.00 97.19 242 THR A N 1
ATOM 1934 C CA . THR A 1 242 ? -18.157 12.915 11.763 1.00 97.19 242 THR A CA 1
ATOM 1935 C C . THR A 1 242 ? -16.906 12.880 10.898 1.00 97.19 242 THR A C 1
ATOM 1937 O O . THR A 1 242 ? -15.842 13.299 11.349 1.00 97.19 242 THR A O 1
ATOM 1940 N N . ALA A 1 243 ? -17.029 12.387 9.668 1.00 96.44 243 ALA A N 1
ATOM 1941 C CA . ALA A 1 243 ? -15.958 12.360 8.680 1.00 96.44 243 ALA A CA 1
ATOM 1942 C C . ALA A 1 243 ? -16.197 13.422 7.602 1.00 96.44 243 ALA A C 1
ATOM 1944 O O . ALA A 1 243 ? -17.337 13.681 7.216 1.00 96.44 243 ALA A O 1
ATOM 1945 N N . GLY A 1 244 ? -15.113 14.020 7.113 1.00 95.44 244 GLY A N 1
ATOM 1946 C CA . GLY A 1 244 ? -15.114 14.980 6.012 1.00 95.44 244 GLY A CA 1
ATOM 1947 C C . GLY A 1 244 ? -13.857 14.826 5.162 1.00 95.44 244 GLY A C 1
ATOM 1948 O O . GLY A 1 244 ? -13.247 13.759 5.147 1.00 95.44 244 GLY A O 1
ATOM 1949 N N . GLU A 1 245 ? -13.431 15.902 4.502 1.00 94.50 245 GLU A N 1
ATOM 1950 C CA . GLU A 1 245 ? -12.212 15.910 3.674 1.00 94.50 245 GLU A CA 1
ATOM 1951 C C . GLU A 1 245 ? -10.932 15.600 4.476 1.00 94.50 245 GLU A C 1
ATOM 1953 O O . GLU A 1 245 ? -9.998 14.978 3.966 1.00 94.50 245 GLU A O 1
ATOM 1958 N N . VAL A 1 246 ? -10.888 16.023 5.743 1.00 95.69 246 VAL A N 1
ATOM 1959 C CA . VAL A 1 246 ? -9.740 15.823 6.634 1.00 95.69 246 VAL A CA 1
ATOM 1960 C C . VAL A 1 246 ? -9.838 14.467 7.325 1.00 95.69 246 VAL A C 1
ATOM 1962 O O . VAL A 1 246 ? -10.907 14.071 7.788 1.00 95.69 246 VAL A O 1
ATOM 1965 N N . GLU A 1 247 ? -8.701 13.777 7.421 1.00 97.00 247 GLU A N 1
ATOM 1966 C CA . GLU A 1 247 ? -8.584 12.511 8.143 1.00 97.00 247 GLU A CA 1
ATOM 1967 C C . GLU A 1 247 ? -8.945 12.680 9.620 1.00 97.00 247 GLU A C 1
ATOM 1969 O O . GLU A 1 247 ? -8.443 13.569 10.310 1.00 97.00 247 GLU A O 1
ATOM 1974 N N . VAL A 1 248 ? -9.809 11.793 10.107 1.00 97.31 248 VAL A N 1
ATOM 1975 C CA . VAL A 1 248 ? -10.222 11.733 11.504 1.00 97.31 248 VAL A CA 1
ATOM 1976 C C . VAL A 1 248 ? -9.708 10.440 12.109 1.00 97.31 248 VAL A C 1
ATOM 1978 O O . VAL A 1 248 ? -10.101 9.343 11.705 1.00 97.31 248 VAL A O 1
ATOM 1981 N N . ASP A 1 249 ? -8.842 10.591 13.105 1.00 97.62 249 ASP A N 1
ATOM 1982 C CA . ASP A 1 249 ? -8.357 9.494 13.926 1.00 97.62 249 ASP A CA 1
ATOM 1983 C C . ASP A 1 249 ? -9.308 9.225 15.088 1.00 97.62 249 ASP A C 1
ATOM 1985 O O . ASP A 1 249 ? -9.658 10.120 15.860 1.00 97.62 249 ASP A O 1
ATOM 1989 N N . VAL A 1 250 ? -9.673 7.960 15.236 1.00 97.75 250 VAL A N 1
ATOM 1990 C CA . VAL A 1 250 ? -10.439 7.425 16.351 1.00 97.75 250 VAL A CA 1
ATOM 1991 C C . VAL A 1 250 ? -9.580 6.395 17.065 1.00 97.75 250 VAL A C 1
ATOM 1993 O O . VAL A 1 250 ? -9.094 5.440 16.454 1.00 97.75 250 VAL A O 1
ATOM 1996 N N . VAL A 1 251 ? -9.425 6.567 18.374 1.00 97.75 251 VAL A N 1
ATOM 1997 C CA . VAL A 1 251 ? -8.684 5.643 19.231 1.00 97.75 251 VAL A CA 1
ATOM 1998 C C . VAL A 1 251 ? -9.593 5.171 20.354 1.00 97.75 251 VAL A C 1
ATOM 2000 O O . VAL A 1 251 ? -10.008 5.963 21.197 1.00 97.75 251 VAL A O 1
ATOM 2003 N N . VAL A 1 252 ? -9.885 3.873 20.377 1.00 97.19 252 VAL A N 1
ATOM 2004 C CA . VAL A 1 252 ? -10.595 3.208 21.474 1.00 97.19 252 VAL A CA 1
ATOM 2005 C C . VAL A 1 252 ? -9.562 2.447 22.288 1.00 97.19 252 VAL A C 1
ATOM 2007 O O . VAL A 1 252 ? -9.023 1.448 21.817 1.00 97.19 252 VAL A O 1
ATOM 2010 N N . ILE A 1 253 ? -9.255 2.929 23.487 1.00 97.19 253 ILE A N 1
ATOM 2011 C CA . ILE A 1 253 ? -8.134 2.437 24.294 1.00 97.19 253 ILE A CA 1
ATOM 2012 C C . ILE A 1 253 ? -8.583 2.052 25.696 1.00 97.19 253 ILE A C 1
ATOM 2014 O O . ILE A 1 253 ? -9.419 2.724 26.308 1.00 97.19 253 ILE A O 1
ATOM 2018 N N . ARG A 1 254 ? -8.017 0.966 26.220 1.00 94.88 254 ARG A N 1
ATOM 2019 C CA . ARG A 1 254 ? -8.239 0.551 27.601 1.00 94.88 254 ARG A CA 1
ATOM 2020 C C . ARG A 1 254 ? -7.379 1.386 28.548 1.00 94.88 254 ARG A C 1
ATOM 2022 O O . ARG A 1 254 ? -6.163 1.437 28.418 1.00 94.88 254 ARG A O 1
ATOM 2029 N N . VAL A 1 255 ? -8.015 2.019 29.527 1.00 90.62 255 VAL A N 1
ATOM 2030 C CA . VAL A 1 255 ? -7.364 2.904 30.506 1.00 90.62 255 VAL A CA 1
ATOM 2031 C C . VAL A 1 255 ? -6.958 2.137 31.771 1.00 90.62 255 VAL A C 1
ATOM 2033 O O . VAL A 1 255 ? -5.999 2.527 32.439 1.00 90.62 255 VAL A O 1
ATOM 2036 N N . ARG A 1 256 ? -7.693 1.065 32.117 1.00 66.38 256 ARG A N 1
ATOM 2037 C CA . ARG A 1 256 ? -7.448 0.162 33.260 1.00 66.38 256 ARG A CA 1
ATOM 2038 C C . ARG A 1 256 ? -7.977 -1.249 32.999 1.00 66.38 256 ARG A C 1
ATOM 2040 O O . ARG A 1 256 ? -9.036 -1.392 32.344 1.00 66.38 256 ARG A O 1
#